Protein AF-0000000079782073 (afdb_homodimer)

Organism: Hymenolepis diminuta (NCBI:txid6216)

Solvent-accessible surface area (backbone atoms only — not comparable to full-atom values): 16493 Å² total; per-residue (Å²): 117,76,39,73,70,85,75,87,76,77,75,80,71,81,88,37,48,48,82,37,90,31,67,44,25,38,27,40,42,9,29,36,97,38,58,69,45,10,52,28,24,38,47,43,44,57,51,42,49,36,23,76,42,59,83,56,50,51,78,61,28,26,39,69,52,72,27,64,28,91,43,71,68,47,22,51,50,35,45,45,48,48,53,52,45,46,32,74,38,96,63,27,45,37,58,60,42,52,45,72,79,40,78,40,79,89,70,24,35,38,33,33,41,27,33,7,36,60,70,38,75,93,66,34,48,74,44,54,59,71,76,44,79,43,74,64,81,51,43,78,44,78,53,94,92,38,15,34,35,34,38,29,31,36,78,116,78,38,74,70,83,75,87,78,79,75,83,71,81,86,36,50,48,83,38,89,32,66,43,25,38,26,39,42,11,29,38,98,37,58,67,46,10,52,29,24,40,47,44,43,57,50,42,49,36,24,75,42,58,82,56,50,52,78,62,29,28,38,71,52,73,30,64,28,90,43,71,68,47,23,51,50,35,45,46,46,49,53,53,46,47,30,74,38,97,62,27,44,36,57,62,40,53,46,70,79,40,77,41,79,88,69,23,34,39,34,31,41,28,32,7,36,58,69,39,75,93,66,35,48,74,44,53,58,71,76,42,79,45,73,64,80,52,42,77,43,80,54,95,92,38,14,33,36,34,38,30,33,37,78

Structure (mmCIF, N/CA/C/O backbone):
data_AF-0000000079782073-model_v1
#
loop_
_entity.id
_entity.type
_entity.pdbx_description
1 polymer 'Archease domain-containing protein'
#
loop_
_atom_site.group_PDB
_atom_site.id
_atom_site.type_symbol
_atom_site.label_atom_id
_atom_site.label_alt_id
_atom_site.label_comp_id
_atom_site.label_asym_id
_atom_site.label_entity_id
_atom_site.label_seq_id
_atom_site.pdbx_PDB_ins_code
_atom_site.Cartn_x
_atom_site.Cartn_y
_atom_site.Cartn_z
_atom_site.occupancy
_atom_site.B_iso_or_equiv
_atom_site.auth_seq_id
_atom_site.auth_comp_id
_atom_site.auth_asym_id
_atom_site.auth_atom_id
_atom_site.pdbx_PDB_model_num
ATOM 1 N N . MET A 1 1 ? -5.832 -14.125 -24.297 1 70.12 1 MET A N 1
ATOM 2 C CA . MET A 1 1 ? -7.051 -14.844 -24.641 1 70.12 1 MET A CA 1
ATOM 3 C C . MET A 1 1 ? -7 -16.281 -24.109 1 70.12 1 MET A C 1
ATOM 5 O O . MET A 1 1 ? -5.941 -16.906 -24.125 1 70.12 1 MET A O 1
ATOM 9 N N . THR A 1 2 ? -8.102 -16.641 -23.516 1 79.69 2 THR A N 1
ATOM 10 C CA . THR A 1 2 ? -8.172 -17.984 -22.938 1 79.69 2 THR A CA 1
ATOM 11 C C . THR A 1 2 ? -8.32 -19.031 -24.031 1 79.69 2 THR A C 1
ATOM 13 O O . THR A 1 2 ? -8.844 -18.75 -25.109 1 79.69 2 THR A O 1
ATOM 16 N N . THR A 1 3 ? -7.68 -20.172 -23.891 1 80.81 3 THR A N 1
ATOM 17 C CA . THR A 1 3 ? -7.77 -21.281 -24.828 1 80.81 3 THR A CA 1
ATOM 18 C C . THR A 1 3 ? -8.211 -22.562 -24.109 1 80.81 3 THR A C 1
ATOM 20 O O . THR A 1 3 ? -7.895 -22.75 -22.922 1 80.81 3 THR A O 1
ATOM 23 N N . ASP A 1 4 ? -9.062 -23.375 -24.812 1 82 4 ASP A N 1
ATOM 24 C CA . ASP A 1 4 ? -9.445 -24.672 -24.266 1 82 4 ASP A CA 1
ATOM 25 C C . ASP A 1 4 ? -8.227 -25.562 -24.031 1 82 4 ASP A C 1
ATOM 27 O O . ASP A 1 4 ? -7.246 -25.469 -24.781 1 82 4 ASP A O 1
ATOM 31 N N . ILE A 1 5 ? -8.289 -26.312 -23 1 81.31 5 ILE A N 1
ATOM 32 C CA . ILE A 1 5 ? -7.148 -27.156 -22.656 1 81.31 5 ILE A CA 1
ATOM 33 C C . ILE A 1 5 ? -7.004 -28.281 -23.688 1 81.31 5 ILE A C 1
ATOM 35 O O . ILE A 1 5 ? -7.953 -29.031 -23.938 1 81.31 5 ILE A O 1
ATOM 39 N N . GLU A 1 6 ? -5.887 -28.125 -24.453 1 72.12 6 GLU A N 1
ATOM 40 C CA . GLU A 1 6 ? -5.527 -29.219 -25.359 1 72.12 6 GLU A CA 1
ATOM 41 C C . GLU A 1 6 ? -4.359 -30.031 -24.797 1 72.12 6 GLU A C 1
ATOM 43 O O . GLU A 1 6 ? -3.262 -29.5 -24.609 1 72.12 6 GLU A O 1
ATOM 48 N N . GLY A 1 7 ? -4.684 -31.25 -24.078 1 75 7 GLY A N 1
ATOM 49 C CA . GLY A 1 7 ? -3.6 -32.094 -23.609 1 75 7 GLY A CA 1
ATOM 50 C C . GLY A 1 7 ? -3.688 -32.438 -22.141 1 75 7 GLY A C 1
ATOM 51 O O . GLY A 1 7 ? -4.758 -32.312 -21.531 1 75 7 GLY A O 1
ATOM 52 N N . ASP A 1 8 ? -2.494 -32.812 -21.609 1 84 8 ASP A N 1
ATOM 53 C CA . ASP A 1 8 ? -2.471 -33.281 -20.234 1 84 8 ASP A CA 1
ATOM 54 C C . ASP A 1 8 ? -2.51 -32.094 -19.25 1 84 8 ASP A C 1
ATOM 56 O O . ASP A 1 8 ? -1.853 -31.078 -19.469 1 84 8 ASP A O 1
ATOM 60 N N . ILE A 1 9 ? -3.443 -32.188 -18.312 1 85 9 ILE A N 1
ATOM 61 C CA . ILE A 1 9 ? -3.529 -31.20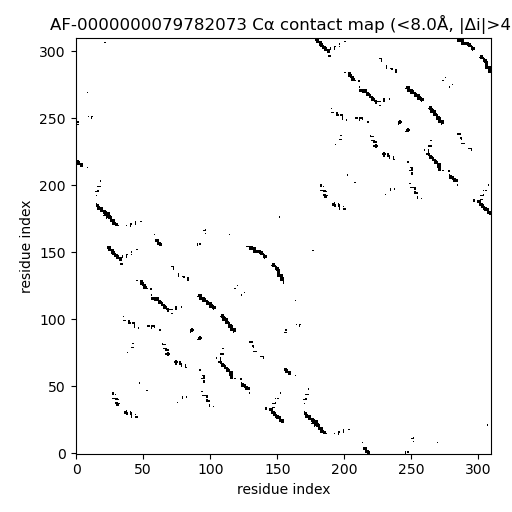3 -17.219 1 85 9 ILE A CA 1
ATOM 62 C C . ILE A 1 9 ? -2.439 -31.484 -16.188 1 85 9 ILE A C 1
ATOM 64 O O . ILE A 1 9 ? -2.32 -32.594 -15.695 1 85 9 ILE A O 1
ATOM 68 N N . PRO A 1 10 ? -1.592 -30.422 -16 1 89.94 10 PRO A N 1
ATOM 69 C CA . PRO A 1 10 ? -0.576 -30.672 -14.969 1 89.94 10 PRO A CA 1
ATOM 70 C C . PRO A 1 10 ? -1.182 -30.922 -13.594 1 89.94 10 PRO A C 1
ATOM 72 O O . PRO A 1 10 ? -2.314 -30.516 -13.328 1 89.94 10 PRO A O 1
ATOM 75 N N . GLN A 1 11 ? -0.423 -31.672 -12.852 1 91.19 11 GLN A N 1
ATOM 76 C CA . GLN A 1 11 ? -0.838 -31.891 -11.469 1 91.19 11 GLN A CA 1
ATOM 77 C C . GLN A 1 11 ? -0.712 -30.594 -10.656 1 91.19 11 GLN A C 1
ATOM 79 O O . GLN A 1 11 ? 0.21 -29.812 -10.875 1 91.19 11 GLN A O 1
ATOM 84 N N . ILE A 1 12 ? -1.689 -30.422 -9.727 1 93.12 12 ILE A N 1
ATOM 85 C CA . ILE A 1 12 ? -1.578 -29.297 -8.805 1 93.12 12 ILE A CA 1
ATOM 86 C C . ILE A 1 12 ? -0.315 -29.453 -7.961 1 93.12 12 ILE A C 1
ATOM 88 O O . ILE A 1 12 ? -0.148 -30.453 -7.254 1 93.12 12 ILE A O 1
ATOM 92 N N . PRO A 1 13 ? 0.568 -28.484 -8.141 1 93.94 13 PRO A N 1
ATOM 93 C CA . PRO A 1 13 ? 1.813 -28.625 -7.383 1 93.94 13 PRO A CA 1
ATOM 94 C C . PRO A 1 13 ? 1.609 -28.469 -5.879 1 93.94 13 PRO A C 1
ATOM 96 O O . PRO A 1 13 ? 0.616 -27.875 -5.445 1 93.94 13 PRO A O 1
ATOM 99 N N . GLU A 1 14 ? 2.592 -29.047 -5.148 1 94.69 14 GLU A N 1
ATOM 100 C CA . GLU A 1 14 ? 2.619 -28.781 -3.713 1 94.69 14 GLU A CA 1
ATOM 101 C C . GLU A 1 14 ? 2.816 -27.297 -3.43 1 94.69 14 GLU A C 1
ATOM 103 O O . GLU A 1 14 ? 3.557 -26.609 -4.145 1 94.69 14 GLU A O 1
ATOM 108 N N . GLN A 1 15 ? 2.105 -26.828 -2.385 1 95.38 15 GLN A N 1
ATOM 109 C CA . GLN A 1 15 ? 2.191 -25.422 -2.033 1 95.38 15 GLN A CA 1
ATOM 110 C C . GLN A 1 15 ? 3.551 -25.094 -1.421 1 95.38 15 GLN A C 1
ATOM 112 O O . GLN A 1 15 ? 3.904 -25.609 -0.362 1 95.38 15 GLN A O 1
ATOM 117 N N . HIS A 1 16 ? 4.309 -24.266 -2.154 1 96.94 16 HIS A N 1
ATOM 118 C CA . HIS A 1 16 ? 5.605 -23.797 -1.679 1 96.94 16 HIS A CA 1
ATOM 119 C C . HIS A 1 16 ? 5.637 -22.266 -1.605 1 96.94 16 HIS A C 1
ATOM 121 O O . HIS A 1 16 ? 6.57 -21.641 -2.104 1 96.94 16 HIS A O 1
ATOM 127 N N . TYR A 1 17 ? 4.609 -21.672 -1.006 1 97.75 17 TYR A N 1
ATOM 128 C CA . TYR A 1 17 ? 4.531 -20.234 -0.727 1 97.75 17 TYR A CA 1
ATOM 129 C C . TYR A 1 17 ? 3.793 -19.984 0.58 1 97.75 17 TYR A C 1
ATOM 131 O O . TYR A 1 17 ? 3.072 -20.844 1.077 1 97.75 17 TYR A O 1
ATOM 139 N N . GLU A 1 18 ? 4.02 -18.875 1.219 1 95.88 18 GLU A N 1
ATOM 140 C CA . GLU A 1 18 ? 3.289 -18.406 2.391 1 95.88 18 GLU A CA 1
ATOM 141 C C . GLU A 1 18 ? 3.072 -16.891 2.334 1 95.88 18 GLU A C 1
ATOM 143 O O . GLU A 1 18 ? 3.766 -16.188 1.598 1 95.88 18 GLU A O 1
ATOM 148 N N . HIS A 1 19 ? 2.008 -16.516 2.996 1 93.38 19 HIS A N 1
ATOM 149 C CA . HIS A 1 19 ? 1.688 -15.102 3.119 1 93.38 19 HIS A CA 1
ATOM 150 C C . HIS A 1 19 ? 2.154 -14.547 4.461 1 93.38 19 HIS A C 1
ATOM 152 O O . HIS A 1 19 ? 1.848 -15.109 5.512 1 93.38 19 HIS A O 1
ATOM 158 N N . LEU A 1 20 ? 2.967 -13.453 4.379 1 87.31 20 LEU A N 1
ATOM 159 C CA . LEU A 1 20 ? 3.459 -12.797 5.586 1 87.31 20 LEU A CA 1
ATOM 160 C C . LEU A 1 20 ? 2.916 -11.375 5.695 1 87.31 20 LEU A C 1
ATOM 162 O O . LEU A 1 20 ? 2.787 -10.68 4.688 1 87.31 20 LEU A O 1
ATOM 166 N N . ASP A 1 21 ? 2.486 -10.961 6.895 1 74.88 21 ASP A N 1
ATOM 167 C CA . ASP A 1 21 ? 2.049 -9.586 7.113 1 74.88 21 ASP A CA 1
ATOM 168 C C . ASP A 1 21 ? 3.191 -8.602 6.871 1 74.88 21 ASP A C 1
ATOM 170 O O . ASP A 1 21 ? 4.332 -8.859 7.266 1 74.88 21 ASP A O 1
ATOM 174 N N . HIS A 1 22 ? 3.07 -7.777 5.902 1 66.88 22 HIS A N 1
ATOM 175 C CA . HIS A 1 22 ? 4.047 -6.715 5.691 1 66.88 22 HIS A CA 1
ATOM 176 C C . HIS A 1 22 ? 3.396 -5.34 5.801 1 66.88 22 HIS A C 1
ATOM 178 O O . HIS A 1 22 ? 2.404 -5.062 5.121 1 66.88 22 HIS A O 1
ATOM 184 N N . THR A 1 23 ? 3.432 -4.801 6.902 1 61.75 23 THR A N 1
ATOM 185 C CA . THR A 1 23 ? 2.791 -3.521 7.18 1 61.75 23 THR A CA 1
ATOM 186 C C . THR A 1 23 ? 3.34 -2.432 6.262 1 61.75 23 THR A C 1
ATOM 188 O O . THR A 1 23 ? 4.555 -2.242 6.176 1 61.75 23 THR A O 1
ATOM 191 N N . ALA A 1 24 ? 2.736 -2.066 4.988 1 69.5 24 ALA A N 1
ATOM 192 C CA . ALA A 1 24 ? 3.326 -0.939 4.273 1 69.5 24 ALA A CA 1
ATOM 193 C C . ALA A 1 24 ? 2.43 0.293 4.355 1 69.5 24 ALA A C 1
ATOM 195 O O . ALA A 1 24 ? 2.883 1.415 4.113 1 69.5 24 ALA A O 1
ATOM 196 N N . ASP A 1 25 ? 1.365 0.141 5.141 1 79.56 25 ASP A N 1
ATOM 197 C CA . ASP A 1 25 ? 0.488 1.302 5.262 1 79.56 25 ASP A CA 1
ATOM 198 C C . ASP A 1 25 ? 0.463 1.819 6.699 1 79.56 25 ASP A C 1
ATOM 200 O O . ASP A 1 25 ? 0.798 1.089 7.633 1 79.56 25 ASP A O 1
ATOM 204 N N . VAL A 1 26 ? 0.308 3.078 6.77 1 86.56 26 VAL A N 1
ATOM 205 C CA . VAL A 1 26 ? 0.156 3.701 8.078 1 86.56 26 VAL A CA 1
ATOM 206 C C . VAL A 1 26 ? -1.181 4.434 8.148 1 86.56 26 VAL A C 1
ATOM 208 O O . VAL A 1 26 ? -1.583 5.102 7.195 1 86.56 26 VAL A O 1
ATOM 211 N N . GLN A 1 27 ? -1.909 4.176 9.172 1 91.19 27 GLN A N 1
ATOM 212 C CA . GLN A 1 27 ? -3.125 4.945 9.414 1 91.19 27 GLN A CA 1
ATOM 213 C C . GLN A 1 27 ? -2.832 6.188 10.258 1 91.19 27 GLN A C 1
ATOM 215 O O . GLN A 1 27 ? -2.143 6.105 11.273 1 91.19 27 GLN A O 1
ATOM 220 N N . ILE A 1 28 ? -3.277 7.316 9.836 1 96.25 28 ILE A N 1
ATOM 221 C CA . ILE A 1 28 ? -3.225 8.555 10.602 1 96.25 28 ILE A CA 1
ATOM 222 C C . ILE A 1 28 ? -4.562 8.781 11.305 1 96.25 28 ILE A C 1
ATOM 224 O O . ILE A 1 28 ? -5.609 8.852 10.656 1 96.25 28 ILE A O 1
ATOM 228 N N . HIS A 1 29 ? -4.516 8.766 12.547 1 97.5 29 HIS A N 1
ATOM 229 C CA . HIS A 1 29 ? -5.641 9.211 13.359 1 97.5 29 HIS A CA 1
ATOM 230 C C . HIS A 1 29 ? -5.426 10.633 13.859 1 97.5 29 HIS A C 1
ATOM 232 O O . HIS A 1 29 ? -4.477 10.906 14.594 1 97.5 29 HIS A O 1
ATOM 238 N N . ALA A 1 30 ? -6.234 11.586 13.414 1 98.44 30 ALA A N 1
ATOM 239 C CA . ALA A 1 30 ? -6.125 12.992 13.789 1 98.44 30 ALA A CA 1
ATOM 240 C C . ALA A 1 30 ? -7.434 13.508 14.383 1 98.44 30 ALA A C 1
ATOM 242 O O . ALA A 1 30 ? -8.516 13.047 14.016 1 98.44 30 ALA A O 1
ATOM 243 N N . TRP A 1 31 ? -7.297 14.422 15.297 1 98.06 31 TRP A N 1
ATOM 244 C CA . TRP A 1 31 ? -8.477 14.984 15.938 1 98.06 31 TRP A CA 1
ATOM 245 C C . TRP A 1 31 ? -8.266 16.453 16.297 1 98.06 31 TRP A C 1
ATOM 247 O O . TRP A 1 31 ? -7.16 16.984 16.125 1 98.06 31 TRP A O 1
ATOM 257 N N . GLY A 1 32 ? -9.375 17.172 16.625 1 97.62 32 GLY A N 1
ATOM 2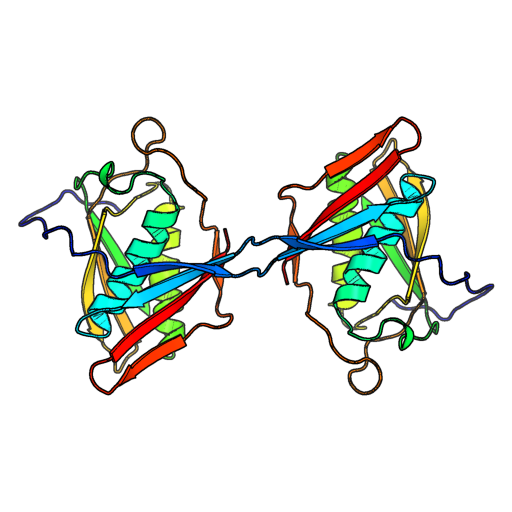58 C CA . GLY A 1 32 ? -9.312 18.578 16.984 1 97.62 32 GLY A CA 1
ATOM 259 C C . GLY A 1 32 ? -10.586 19.078 17.641 1 97.62 32 GLY A C 1
ATOM 260 O O . GLY A 1 32 ? -11.492 18.297 17.938 1 97.62 32 GLY A O 1
ATOM 261 N N . LYS A 1 33 ? -10.531 20.375 18.047 1 96.62 33 LYS A N 1
ATOM 262 C CA . LYS A 1 33 ? -11.703 21.016 18.641 1 96.62 33 LYS A CA 1
ATOM 263 C C . LYS A 1 33 ? -12.852 21.109 17.641 1 96.62 33 LYS A C 1
ATOM 265 O O . LYS A 1 33 ? -14.016 21.203 18.047 1 96.62 33 LYS A O 1
ATOM 270 N N . ASP A 1 34 ? -12.57 21.156 16.391 1 96.75 34 ASP A N 1
ATOM 271 C CA . ASP A 1 34 ? -13.516 21.078 15.289 1 96.75 34 ASP A CA 1
ATOM 272 C C . ASP A 1 34 ? -12.93 20.297 14.109 1 96.75 34 ASP A C 1
ATOM 274 O O . ASP A 1 34 ? -11.773 19.875 14.156 1 96.75 34 ASP A O 1
ATOM 278 N N . ILE A 1 35 ? -13.719 20.094 13.07 1 97.5 35 ILE A N 1
ATOM 279 C CA . ILE A 1 35 ? -13.297 19.281 11.938 1 97.5 35 ILE A CA 1
ATOM 280 C C . ILE A 1 35 ? -12.164 20 11.188 1 97.5 35 ILE A C 1
ATOM 282 O O . ILE A 1 35 ? -11.289 19.344 10.617 1 97.5 35 ILE A O 1
ATOM 286 N N . ARG A 1 36 ? -12.164 21.328 11.242 1 97.81 36 ARG A N 1
ATOM 287 C CA . ARG A 1 36 ? -11.094 22.109 10.641 1 97.81 36 ARG A CA 1
ATOM 288 C C . ARG A 1 36 ? -9.742 21.734 11.242 1 97.81 36 ARG A C 1
ATOM 290 O O . ARG A 1 36 ? -8.805 21.406 10.516 1 97.81 36 ARG A O 1
ATOM 297 N N . GLU A 1 37 ? -9.703 21.75 12.523 1 97.94 37 GLU A N 1
ATOM 298 C CA . GLU A 1 37 ? -8.469 21.406 13.227 1 97.94 37 GLU A CA 1
ATOM 299 C C . GLU A 1 37 ? -8.094 19.938 12.984 1 97.94 37 GLU A C 1
ATOM 301 O O . GLU A 1 37 ? -6.914 19.609 12.883 1 97.94 37 GLU A O 1
ATOM 306 N N . ALA A 1 38 ? -9.062 19.094 12.891 1 98.44 38 ALA A N 1
ATOM 307 C CA . ALA A 1 38 ? -8.781 17.688 12.617 1 98.44 38 ALA A CA 1
ATOM 308 C C . ALA A 1 38 ? -8.102 17.516 11.266 1 98.44 38 ALA A C 1
ATOM 310 O O . ALA A 1 38 ? -7.168 16.719 11.133 1 98.44 38 ALA A O 1
ATOM 311 N N . PHE A 1 39 ? -8.523 18.234 10.273 1 98.81 39 PHE A N 1
ATOM 312 C CA . PHE A 1 39 ? -7.93 18.188 8.945 1 98.81 39 PHE A CA 1
ATOM 313 C C . PHE A 1 39 ? -6.492 18.688 8.969 1 98.81 39 PHE A C 1
ATOM 315 O O . PHE A 1 39 ? -5.605 18.094 8.367 1 98.81 39 PHE A O 1
ATOM 322 N N . GLU A 1 40 ? -6.324 19.781 9.68 1 98.75 40 GLU A N 1
ATOM 323 C CA . GLU A 1 40 ? -4.98 20.344 9.812 1 98.75 40 GLU A CA 1
ATOM 324 C C . GLU A 1 40 ? -4.027 19.328 10.43 1 98.75 40 GLU A C 1
ATOM 326 O O . GLU A 1 40 ? -2.92 19.109 9.93 1 98.75 40 GLU A O 1
ATOM 331 N N . GLN A 1 41 ? -4.504 18.703 11.453 1 98.62 41 GLN A N 1
ATOM 332 C CA . GLN A 1 41 ? -3.709 17.719 12.172 1 98.62 41 GLN A CA 1
ATOM 333 C C . GLN A 1 41 ? -3.426 16.5 11.305 1 98.62 41 GLN A C 1
ATOM 335 O O . GLN A 1 41 ? -2.342 15.914 11.375 1 98.62 41 GLN A O 1
ATOM 340 N N . ALA A 1 42 ? -4.383 16.109 10.508 1 98.56 42 ALA A N 1
ATOM 341 C CA . ALA A 1 42 ? -4.168 14.992 9.602 1 98.56 42 ALA A CA 1
ATOM 342 C C . ALA A 1 42 ? -3.041 15.289 8.617 1 98.56 42 ALA A C 1
ATOM 344 O O . ALA A 1 42 ? -2.172 14.445 8.383 1 98.56 42 ALA A O 1
ATOM 345 N N . ALA A 1 43 ? -3.07 16.453 8.047 1 98.5 43 ALA A N 1
ATOM 346 C CA . ALA A 1 43 ? -2.018 16.844 7.117 1 98.5 43 ALA A CA 1
ATOM 347 C C . ALA A 1 43 ? -0.66 16.891 7.809 1 98.5 43 ALA A C 1
ATOM 349 O O . ALA A 1 43 ? 0.333 16.391 7.277 1 98.5 43 ALA A O 1
ATOM 350 N N . MET A 1 44 ? -0.671 17.484 8.984 1 98.44 44 MET A N 1
ATOM 351 C CA . MET A 1 44 ? 0.583 17.562 9.727 1 98.44 44 MET A CA 1
ATOM 352 C C . MET A 1 44 ? 1.059 16.172 10.133 1 98.44 44 MET A C 1
ATOM 354 O O . MET A 1 44 ? 2.262 15.906 10.164 1 98.44 44 MET A O 1
ATOM 358 N N . GLY A 1 45 ? 0.117 15.297 10.477 1 98.06 45 GLY A N 1
ATOM 359 C CA . GLY A 1 45 ? 0.452 13.906 10.742 1 98.06 45 GLY A CA 1
ATOM 360 C C . GLY A 1 45 ? 1.102 13.219 9.562 1 98.06 45 GLY A C 1
ATOM 361 O O . GLY A 1 45 ? 2.031 12.422 9.727 1 98.06 45 GLY A O 1
ATOM 362 N N . MET A 1 46 ? 0.6 13.492 8.398 1 97.44 46 MET A N 1
ATOM 363 C CA . MET A 1 46 ? 1.174 12.93 7.184 1 97.44 46 MET A CA 1
ATOM 364 C C . MET A 1 46 ? 2.627 13.359 7.016 1 97.44 46 MET A C 1
ATOM 366 O O . MET A 1 46 ? 3.502 12.531 6.766 1 97.44 46 MET A O 1
ATOM 370 N N . PHE A 1 47 ? 2.93 14.633 7.211 1 97.5 47 PHE A N 1
ATOM 371 C CA . PHE A 1 47 ? 4.281 15.148 7.031 1 97.5 47 PHE A CA 1
ATOM 372 C C . PHE A 1 47 ? 5.191 14.68 8.164 1 97.5 47 PHE A C 1
ATOM 374 O O . PHE A 1 47 ? 6.363 14.375 7.934 1 97.5 47 PHE A O 1
ATOM 381 N N . SER A 1 48 ? 4.602 14.609 9.375 1 97 48 SER A N 1
ATOM 382 C CA . SER A 1 48 ? 5.418 14.195 10.508 1 97 48 SER A CA 1
ATOM 383 C C . SER A 1 48 ? 5.918 12.766 10.352 1 97 48 SER A C 1
ATOM 385 O O . SER A 1 48 ? 6.961 12.406 10.891 1 97 48 SER A O 1
ATOM 387 N N . TYR A 1 49 ? 5.168 12.023 9.586 1 95.19 49 TYR A N 1
ATOM 388 C CA . TYR A 1 49 ? 5.586 10.648 9.352 1 95.19 49 TYR A CA 1
ATOM 389 C C . TYR A 1 49 ? 6.836 10.602 8.484 1 95.19 49 TYR A C 1
ATOM 391 O O . TYR A 1 49 ? 7.613 9.648 8.555 1 95.19 49 TYR A O 1
ATOM 399 N N . MET A 1 50 ? 7.125 11.609 7.68 1 94.25 50 MET A N 1
ATOM 400 C CA . MET A 1 50 ? 8.141 11.57 6.637 1 94.25 50 MET A CA 1
ATOM 401 C C . MET A 1 50 ? 9.484 12.07 7.164 1 94.25 50 MET A C 1
ATOM 403 O O . MET A 1 50 ? 10.461 12.141 6.418 1 94.25 50 MET A O 1
ATOM 407 N N . THR A 1 51 ? 9.547 12.43 8.383 1 95.62 51 THR A N 1
ATOM 408 C CA . THR A 1 51 ? 10.789 12.766 9.07 1 95.62 51 THR A CA 1
ATOM 409 C C . THR A 1 51 ? 10.812 12.164 10.469 1 95.62 51 THR A C 1
ATOM 411 O O . THR A 1 51 ? 9.766 12.039 11.117 1 95.62 51 THR A O 1
ATOM 414 N N . THR A 1 52 ? 11.945 11.867 10.977 1 94.88 52 THR A N 1
ATOM 415 C CA . THR A 1 52 ? 12.062 11.305 12.312 1 94.88 52 THR A CA 1
ATOM 416 C C . THR A 1 52 ? 12.188 12.414 13.359 1 94.88 52 THR A C 1
ATOM 418 O O . THR A 1 52 ? 12.125 12.148 14.562 1 94.88 52 THR A O 1
ATOM 421 N N . ASP A 1 53 ? 12.344 13.641 12.875 1 96.19 53 ASP A N 1
ATOM 422 C CA . ASP A 1 53 ? 12.383 14.805 13.758 1 96.19 53 ASP A CA 1
ATOM 423 C C . ASP A 1 53 ? 11.625 15.984 13.148 1 96.19 53 ASP A C 1
ATOM 425 O O . ASP A 1 53 ? 12.234 16.875 12.555 1 96.19 53 ASP A O 1
ATOM 429 N N . TYR A 1 54 ? 10.336 16.016 13.422 1 95.81 54 TYR A N 1
ATOM 430 C CA . TYR A 1 54 ? 9.477 17.062 12.867 1 95.81 54 TYR A CA 1
ATOM 431 C C . TYR A 1 54 ? 9.875 18.422 13.391 1 95.81 54 TYR A C 1
ATOM 433 O O . TYR A 1 54 ? 9.648 19.438 12.734 1 95.81 54 TYR A O 1
ATOM 441 N N . ASN A 1 55 ? 10.57 18.516 14.469 1 95.31 55 ASN A N 1
ATOM 442 C CA . ASN A 1 55 ? 10.984 19.781 15.094 1 95.31 55 ASN A CA 1
ATOM 443 C C . ASN A 1 55 ? 12.156 20.406 14.336 1 95.31 55 ASN A C 1
ATOM 445 O O . ASN A 1 55 ? 12.477 21.578 14.562 1 95.31 55 ASN A O 1
ATOM 449 N N . SER A 1 56 ? 12.727 19.672 13.477 1 96.56 56 SER A N 1
ATOM 450 C CA . SER A 1 56 ? 13.859 20.188 12.719 1 96.56 56 SER A CA 1
ATOM 451 C C . SER A 1 56 ? 13.406 21.125 11.602 1 96.56 56 SER A C 1
ATOM 453 O O . SER A 1 56 ? 14.227 21.812 10.992 1 96.56 56 SER A O 1
ATOM 455 N N . VAL A 1 57 ? 12.141 21.125 11.32 1 96.56 57 VAL A N 1
ATOM 456 C CA . VAL A 1 57 ? 11.609 21.938 10.242 1 96.56 57 VAL A CA 1
ATOM 457 C C . VAL A 1 57 ? 11.391 23.375 10.734 1 96.56 57 VAL A C 1
ATOM 459 O O . VAL A 1 57 ? 10.555 23.609 11.602 1 96.56 57 VAL A O 1
ATOM 462 N N . ASP A 1 58 ? 12.047 24.359 10.102 1 95.44 58 ASP A N 1
ATOM 463 C CA . ASP A 1 58 ? 11.891 25.766 10.461 1 95.44 58 ASP A CA 1
ATOM 464 C C . ASP A 1 58 ? 10.766 26.422 9.656 1 95.44 58 ASP A C 1
ATOM 466 O O . ASP A 1 58 ? 10.391 25.922 8.594 1 95.44 58 ASP A O 1
ATOM 470 N N . ILE A 1 59 ? 10.227 27.406 10.242 1 95.19 59 ILE A N 1
ATOM 471 C CA . ILE A 1 59 ? 9.188 28.188 9.594 1 95.19 59 ILE A CA 1
ATOM 472 C C . ILE A 1 59 ? 9.82 29.375 8.844 1 95.19 59 ILE A C 1
ATOM 474 O O . ILE A 1 59 ? 10.094 30.406 9.438 1 95.19 59 ILE A O 1
ATOM 478 N N . LYS A 1 60 ? 10.016 29.188 7.559 1 93.06 60 LYS A N 1
ATOM 479 C CA . LYS A 1 60 ? 10.75 30.188 6.797 1 93.06 60 LYS A CA 1
ATOM 480 C C . LYS A 1 60 ? 9.914 30.734 5.648 1 93.06 60 LYS A C 1
ATOM 482 O O . LYS A 1 60 ? 10.086 31.875 5.234 1 93.06 60 LYS A O 1
ATOM 487 N N . GLN A 1 61 ? 9.125 29.859 5.102 1 94.38 61 GLN A N 1
ATOM 488 C CA . GLN A 1 61 ? 8.32 30.219 3.939 1 94.38 61 GLN A CA 1
ATOM 489 C C . GLN A 1 61 ? 6.91 29.641 4.051 1 94.38 61 GLN A C 1
ATOM 491 O O . GLN A 1 61 ? 6.633 28.844 4.941 1 94.38 61 GLN A O 1
ATOM 496 N N . THR A 1 62 ? 6.062 30.172 3.17 1 95.56 62 THR A N 1
ATOM 497 C CA . THR A 1 62 ? 4.691 29.672 3.129 1 95.56 62 THR A CA 1
ATOM 498 C C . THR A 1 62 ? 4.367 29.078 1.758 1 95.56 62 THR A C 1
ATOM 500 O O . THR A 1 62 ? 5.031 29.406 0.769 1 95.56 62 THR A O 1
ATOM 503 N N . TYR A 1 63 ? 3.523 28.188 1.74 1 95.06 63 TYR A N 1
ATOM 504 C CA . TYR A 1 63 ? 2.932 27.594 0.551 1 95.06 63 TYR A CA 1
ATOM 505 C C . TYR A 1 63 ? 1.422 27.453 0.701 1 95.06 63 TYR A C 1
ATOM 507 O O . TYR A 1 63 ? 0.927 27.078 1.766 1 95.06 63 TYR A O 1
ATOM 515 N N . GLU A 1 64 ? 0.708 27.844 -0.37 1 95.56 64 GLU A N 1
ATOM 516 C CA . GLU A 1 64 ? -0.75 27.812 -0.309 1 95.56 64 GLU A CA 1
ATOM 517 C C . GLU A 1 64 ? -1.319 26.781 -1.274 1 95.56 64 GLU A C 1
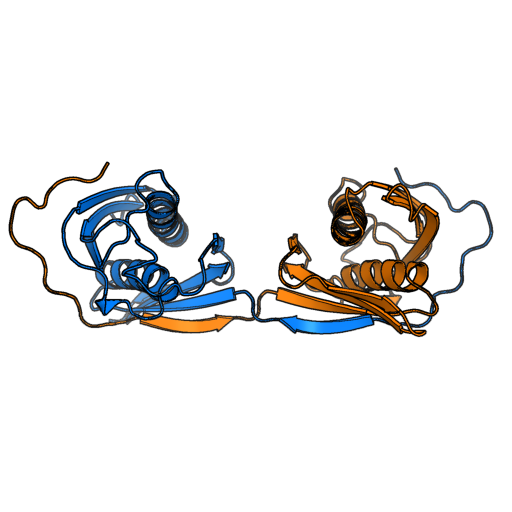ATOM 519 O O . GLU A 1 64 ? -0.824 26.625 -2.393 1 95.56 64 GLU A O 1
ATOM 524 N N . ILE A 1 65 ? -2.383 26.062 -0.754 1 96.12 65 ILE A N 1
ATOM 525 C CA . ILE A 1 65 ? -3.068 25.141 -1.645 1 96.12 65 ILE A CA 1
ATOM 526 C C . ILE A 1 65 ? -4.578 25.312 -1.505 1 96.12 65 ILE A C 1
ATOM 528 O O . ILE A 1 65 ? -5.059 25.859 -0.512 1 96.12 65 ILE A O 1
ATOM 532 N N . GLU A 1 66 ? -5.215 24.906 -2.578 1 97.81 66 GLU A N 1
ATOM 533 C CA . GLU A 1 66 ? -6.672 24.797 -2.58 1 97.81 66 GLU A CA 1
ATOM 534 C C . GLU A 1 66 ? -7.117 23.391 -2.988 1 97.81 66 GLU A C 1
ATOM 536 O O . GLU A 1 66 ? -6.449 22.734 -3.783 1 97.81 66 GLU A O 1
ATOM 541 N N . ALA A 1 67 ? -8.242 22.969 -2.33 1 97.88 67 ALA A N 1
ATOM 542 C CA . ALA A 1 67 ? -8.789 21.641 -2.637 1 97.88 67 ALA A CA 1
ATOM 543 C C . ALA A 1 67 ? -10.312 21.688 -2.68 1 97.88 67 ALA A C 1
ATOM 545 O O . ALA A 1 67 ? -10.938 22.438 -1.93 1 97.88 67 ALA A O 1
ATOM 546 N N . GLU A 1 68 ? -10.805 20.938 -3.568 1 98.19 68 GLU A N 1
ATOM 547 C CA . GLU A 1 68 ? -12.25 20.781 -3.689 1 98.19 68 GLU A CA 1
ATOM 548 C C . GLU A 1 68 ? -12.641 19.312 -3.795 1 98.19 68 GLU A C 1
ATOM 550 O O . GLU A 1 68 ? -11.945 18.516 -4.43 1 98.19 68 GLU A O 1
ATOM 555 N N . GLY A 1 69 ? -13.805 18.953 -3.131 1 97.25 69 GLY A N 1
ATOM 556 C CA . GLY A 1 69 ? -14.289 17.578 -3.16 1 97.25 69 GLY A CA 1
ATOM 557 C C . GLY A 1 69 ? -15.773 17.484 -3.451 1 97.25 69 GLY A C 1
ATOM 558 O O . GLY A 1 69 ? -16.469 18.5 -3.549 1 97.25 69 GLY A O 1
ATOM 559 N N . SER A 1 70 ? -16.234 16.266 -3.641 1 97.31 70 SER A N 1
ATOM 560 C CA . SER A 1 70 ? -17.656 16.016 -3.877 1 97.31 70 SER A CA 1
ATOM 561 C C . SER A 1 70 ? -18.391 15.719 -2.572 1 97.31 70 SER A C 1
ATOM 563 O O . SER A 1 70 ? -19.609 15.859 -2.496 1 97.31 70 SER A O 1
ATOM 565 N N . ASP A 1 71 ? -17.781 15.273 -1.605 1 96.75 71 ASP A N 1
ATOM 566 C CA . ASP A 1 71 ? -18.219 15.047 -0.235 1 96.75 71 ASP A CA 1
ATOM 567 C C . ASP A 1 71 ? -17.078 15.211 0.754 1 96.75 71 ASP A C 1
ATOM 569 O O . ASP A 1 71 ? -15.945 15.516 0.36 1 96.75 71 ASP A O 1
ATOM 573 N N . MET A 1 72 ? -17.297 15.031 2.008 1 96.5 72 MET A N 1
ATOM 574 C CA . MET A 1 72 ? -16.312 15.352 3.033 1 96.5 72 MET A CA 1
ATOM 575 C C . MET A 1 72 ? -15.109 14.406 2.943 1 96.5 72 MET A C 1
ATOM 577 O O . MET A 1 72 ? -13.969 14.828 3.115 1 96.5 72 MET A O 1
ATOM 581 N N . GLU A 1 73 ? -15.359 13.117 2.695 1 96.75 73 GLU A N 1
ATOM 582 C CA . GLU A 1 73 ? -14.258 12.164 2.551 1 96.75 73 GLU A CA 1
ATOM 583 C C . GLU A 1 73 ? -13.398 12.5 1.337 1 96.75 73 GLU A C 1
ATOM 585 O O . GLU A 1 73 ? -12.172 12.477 1.416 1 96.75 73 GLU A O 1
ATOM 590 N N . ASN A 1 74 ? -14.07 12.781 0.281 1 97.44 74 ASN A N 1
ATOM 591 C CA . ASN A 1 74 ? -13.336 13.188 -0.918 1 97.44 74 ASN A CA 1
ATOM 592 C C . ASN A 1 74 ? -12.562 14.484 -0.696 1 97.44 74 ASN A C 1
ATOM 594 O O . ASN A 1 74 ? -11.461 14.648 -1.221 1 97.44 74 ASN A O 1
ATOM 598 N N . LEU A 1 75 ? -13.172 15.406 0.031 1 98.38 75 LEU A N 1
ATOM 599 C CA . LEU A 1 75 ? -12.5 16.656 0.343 1 98.38 75 LEU A CA 1
ATOM 600 C C . LEU A 1 75 ? -11.227 16.406 1.142 1 98.38 75 LEU A C 1
ATOM 602 O O . LEU A 1 75 ? -10.172 16.984 0.84 1 98.38 75 LEU A O 1
ATOM 606 N N . LEU A 1 76 ? -11.344 15.523 2.174 1 98.5 76 LEU A N 1
ATOM 607 C CA . LEU A 1 76 ? -10.156 15.172 2.953 1 98.5 76 LEU A CA 1
ATOM 608 C C . LEU A 1 76 ? -9.086 14.547 2.064 1 98.5 76 LEU A C 1
ATOM 610 O O . LEU A 1 76 ? -7.91 14.898 2.166 1 98.5 76 LEU A O 1
ATOM 614 N N . PHE A 1 77 ? -9.469 13.703 1.191 1 97.81 77 PHE A N 1
ATOM 615 C CA . PHE A 1 77 ? -8.555 13.055 0.253 1 97.81 77 PHE A CA 1
ATOM 616 C C . PHE A 1 77 ? -7.824 14.094 -0.59 1 97.81 77 PHE A C 1
ATOM 618 O O . PHE A 1 77 ? -6.594 14.094 -0.663 1 97.81 77 PHE A O 1
ATOM 625 N N . ARG A 1 78 ? -8.578 15.008 -1.215 1 97.75 78 ARG A N 1
ATOM 626 C CA . ARG A 1 78 ? -8.023 16.031 -2.09 1 97.75 78 ARG A CA 1
ATOM 627 C C . ARG A 1 78 ? -7.109 16.969 -1.314 1 97.75 78 ARG A C 1
ATOM 629 O O . ARG A 1 78 ? -6.062 17.391 -1.818 1 97.75 78 ARG A O 1
ATOM 636 N N . PHE A 1 79 ? -7.539 17.344 -0.117 1 98.5 79 PHE A N 1
ATOM 637 C CA . PHE A 1 79 ? -6.777 18.219 0.762 1 98.5 79 PHE A CA 1
ATOM 638 C C . PHE A 1 79 ? -5.398 17.641 1.046 1 98.5 79 PHE A C 1
ATOM 640 O O . PHE A 1 79 ? -4.383 18.297 0.837 1 98.5 79 PHE A O 1
ATOM 647 N N . LEU A 1 80 ? -5.379 16.359 1.478 1 98.38 80 LEU A N 1
ATOM 648 C CA . LEU A 1 80 ? -4.113 15.688 1.78 1 98.38 80 LEU A CA 1
ATOM 649 C C . LEU A 1 80 ? -3.301 15.461 0.51 1 98.38 80 LEU A C 1
ATOM 651 O O . LEU A 1 80 ? -2.078 15.617 0.516 1 98.38 80 LEU A O 1
ATOM 655 N N . ASP A 1 81 ? -3.953 15.141 -0.573 1 96.81 81 ASP A N 1
ATOM 656 C CA . ASP A 1 81 ? -3.301 14.891 -1.854 1 96.81 81 ASP A CA 1
ATOM 657 C C . ASP A 1 81 ? -2.6 16.141 -2.365 1 96.81 81 ASP A C 1
ATOM 659 O O . ASP A 1 81 ? -1.479 16.078 -2.873 1 96.81 81 ASP A O 1
ATOM 663 N N . GLU A 1 82 ? -3.227 17.281 -2.246 1 96.44 82 GLU A N 1
ATOM 664 C CA . GLU A 1 82 ? -2.629 18.531 -2.666 1 96.44 82 GLU A CA 1
ATOM 665 C C . GLU A 1 82 ? -1.377 18.859 -1.853 1 96.44 82 GLU A C 1
ATOM 667 O O . GLU A 1 82 ? -0.381 19.328 -2.398 1 96.44 82 GLU A O 1
ATOM 672 N N . TRP A 1 83 ? -1.497 18.578 -0.595 1 97.12 83 TRP A N 1
ATOM 673 C CA . TRP A 1 83 ? -0.332 18.828 0.25 1 97.12 83 TRP A CA 1
ATOM 674 C C . TRP A 1 83 ? 0.794 17.859 -0.084 1 97.12 83 TRP A C 1
ATOM 676 O O . TRP A 1 83 ? 1.968 18.234 -0.089 1 97.12 83 TRP A O 1
ATOM 686 N N . LEU A 1 84 ? 0.457 16.562 -0.319 1 96.12 84 LEU A N 1
ATOM 687 C CA . LEU A 1 84 ? 1.471 15.609 -0.737 1 96.12 84 LEU A CA 1
ATOM 688 C C . LEU A 1 84 ? 2.115 16.031 -2.051 1 96.12 84 LEU A C 1
ATOM 690 O O . LEU A 1 84 ? 3.33 15.906 -2.221 1 96.12 84 LEU A O 1
ATOM 694 N N . PHE A 1 85 ? 1.291 16.609 -2.918 1 94.06 85 PHE A N 1
ATOM 695 C CA . PHE A 1 85 ? 1.777 17.078 -4.211 1 94.06 85 PHE A CA 1
ATOM 696 C C . PHE A 1 85 ? 2.74 18.234 -4.035 1 94.06 85 PHE A C 1
ATOM 698 O O . PHE A 1 85 ? 3.754 18.328 -4.734 1 94.06 85 PHE A O 1
ATOM 705 N N . ALA A 1 86 ? 2.408 19.094 -3.156 1 91 86 ALA A N 1
ATOM 706 C CA . ALA A 1 86 ? 3.27 20.25 -2.875 1 91 86 ALA A CA 1
ATOM 707 C C . ALA A 1 86 ? 4.66 19.781 -2.443 1 91 86 ALA A C 1
ATOM 709 O O . ALA A 1 86 ? 5.664 20.406 -2.801 1 91 86 ALA A O 1
ATOM 710 N N . PHE A 1 87 ? 4.758 18.734 -1.684 1 92.56 87 PHE A N 1
ATOM 711 C CA . PHE A 1 87 ? 6.023 18.156 -1.236 1 92.56 87 PHE A CA 1
ATOM 712 C C . PHE A 1 87 ? 6.773 17.531 -2.4 1 92.56 87 PHE A C 1
ATOM 714 O O . PHE A 1 87 ? 8 17.609 -2.477 1 92.56 87 PHE A O 1
ATOM 721 N N . SER A 1 88 ? 6.074 16.844 -3.242 1 85.06 88 SER A N 1
ATOM 722 C CA . SER A 1 88 ? 6.707 16.094 -4.32 1 85.06 88 SER A CA 1
ATOM 723 C C . SER A 1 88 ? 7.008 16.984 -5.52 1 85.06 88 SER A C 1
ATOM 725 O O . SER A 1 88 ? 7.609 16.531 -6.496 1 85.06 88 SER A O 1
ATOM 727 N N . ALA A 1 89 ? 6.547 18.234 -5.438 1 81.31 89 ALA A N 1
ATOM 728 C CA . ALA A 1 89 ? 6.785 19.188 -6.512 1 81.31 89 ALA A CA 1
ATOM 729 C C . ALA A 1 89 ? 8.203 19.75 -6.445 1 81.31 89 ALA A C 1
ATOM 731 O O . ALA A 1 89 ? 9.016 19.297 -5.637 1 81.31 89 ALA A O 1
ATOM 732 N N . ASP A 1 90 ? 8.602 20.625 -7.242 1 74.12 90 ASP A N 1
ATOM 733 C CA . ASP A 1 90 ? 9.961 21.125 -7.441 1 74.12 90 ASP A CA 1
ATOM 734 C C . ASP A 1 90 ? 10.516 21.734 -6.16 1 74.12 90 ASP A C 1
ATOM 736 O O . ASP A 1 90 ? 11.703 21.594 -5.859 1 74.12 90 ASP A O 1
ATOM 740 N N . ASP A 1 91 ? 9.711 22.219 -5.305 1 80.94 91 ASP A N 1
ATOM 741 C CA . ASP A 1 91 ? 10.188 22.969 -4.141 1 80.94 91 ASP A CA 1
ATOM 742 C C . ASP A 1 91 ? 10.375 22.031 -2.938 1 80.94 91 ASP A C 1
ATOM 744 O O . ASP A 1 91 ? 10.969 22.438 -1.932 1 80.94 91 ASP A O 1
ATOM 748 N N . PHE A 1 92 ? 9.977 20.828 -2.998 1 90.56 92 PHE A N 1
ATOM 749 C CA . PHE A 1 92 ? 10.016 19.906 -1.868 1 90.56 92 PHE A CA 1
ATOM 750 C C . PHE A 1 92 ? 9.594 20.594 -0.582 1 90.56 92 PHE A C 1
ATOM 752 O O . PHE A 1 92 ? 10.266 20.484 0.446 1 90.56 92 PHE A O 1
ATOM 759 N N . PHE A 1 93 ? 8.531 21.422 -0.718 1 94.94 93 PHE A N 1
ATOM 760 C CA . PHE A 1 93 ? 8.07 22.172 0.443 1 94.94 93 PHE A CA 1
ATOM 761 C C . PHE A 1 93 ? 7.621 21.234 1.557 1 94.94 93 PHE A C 1
ATOM 763 O O . PHE A 1 93 ? 6.863 20.297 1.312 1 94.94 93 PHE A O 1
ATOM 770 N N . PHE A 1 94 ? 8.109 21.5 2.74 1 96.69 94 PHE A N 1
ATOM 771 C CA . PHE A 1 94 ? 7.816 20.703 3.926 1 96.69 94 PHE A CA 1
ATOM 772 C C . PHE A 1 94 ? 7.258 21.578 5.043 1 96.69 94 PHE A C 1
ATOM 774 O O . PHE A 1 94 ? 8 22.328 5.672 1 96.69 94 PHE A O 1
ATOM 781 N N . PRO A 1 95 ? 5.945 21.438 5.277 1 97.31 95 PRO A N 1
ATOM 782 C CA . PRO A 1 95 ? 5.324 22.328 6.273 1 97.31 95 PRO A CA 1
ATOM 783 C C . PRO A 1 95 ? 5.492 21.812 7.699 1 97.31 95 PRO A C 1
ATOM 785 O O . PRO A 1 95 ? 5.367 20.609 7.945 1 97.31 95 PRO A O 1
ATOM 788 N N . ARG A 1 96 ? 5.824 22.75 8.602 1 97.44 96 ARG A N 1
ATOM 789 C CA . ARG A 1 96 ? 5.801 22.5 10.039 1 97.44 96 ARG A CA 1
ATOM 790 C C . ARG A 1 96 ? 4.41 22.75 10.617 1 97.44 96 ARG A C 1
ATOM 792 O O . ARG A 1 96 ? 4.004 22.078 11.57 1 97.44 96 ARG A O 1
ATOM 799 N N . ILE A 1 97 ? 3.721 23.734 10.047 1 97.94 97 ILE A N 1
ATOM 800 C CA . ILE A 1 97 ? 2.365 24.094 10.445 1 97.94 97 ILE A CA 1
ATOM 801 C C . ILE A 1 97 ? 1.473 24.188 9.203 1 97.94 97 ILE A C 1
ATOM 803 O O . ILE A 1 97 ? 1.883 24.719 8.172 1 97.94 97 ILE A O 1
ATOM 807 N N . ILE A 1 98 ? 0.333 23.641 9.312 1 97.94 98 ILE A N 1
A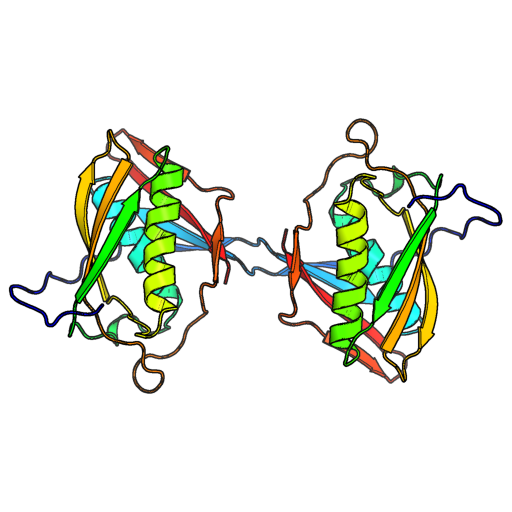TOM 808 C CA . ILE A 1 98 ? -0.674 23.781 8.273 1 97.94 98 ILE A CA 1
ATOM 809 C C . ILE A 1 98 ? -1.955 24.359 8.867 1 97.94 98 ILE A C 1
ATOM 811 O O . ILE A 1 98 ? -2.482 23.844 9.852 1 97.94 98 ILE A O 1
ATOM 815 N N . LYS A 1 99 ? -2.436 25.484 8.297 1 97.94 99 LYS A N 1
ATOM 816 C CA . LYS A 1 99 ? -3.646 26.156 8.766 1 97.94 99 LYS A CA 1
ATOM 817 C C . LYS A 1 99 ? -4.672 26.266 7.641 1 97.94 99 LYS A C 1
ATOM 819 O O . LYS A 1 99 ? -4.34 26.703 6.531 1 97.94 99 LYS A O 1
ATOM 824 N N . ILE A 1 100 ? -5.797 25.797 7.953 1 98.12 100 ILE A N 1
ATOM 825 C CA . ILE A 1 100 ? -6.898 26 7.023 1 98.12 100 ILE A CA 1
ATOM 826 C C . ILE A 1 100 ? -7.465 27.406 7.203 1 98.12 100 ILE A C 1
ATOM 828 O O . ILE A 1 100 ? -8 27.734 8.266 1 98.12 100 ILE A O 1
ATOM 832 N N . THR A 1 101 ? -7.348 28.219 6.129 1 97.5 101 THR A N 1
ATOM 833 C CA . THR A 1 101 ? -7.754 29.625 6.195 1 97.5 101 THR A CA 1
ATOM 834 C C . THR A 1 101 ? -9.211 29.781 5.77 1 97.5 101 THR A C 1
ATOM 836 O O . THR A 1 101 ? -9.867 30.766 6.137 1 97.5 101 THR A O 1
ATOM 839 N N . ASP A 1 102 ? -9.688 28.922 4.969 1 98.12 102 ASP A N 1
ATOM 840 C CA . ASP A 1 102 ? -11.078 28.891 4.535 1 98.12 102 ASP A CA 1
ATOM 841 C C . ASP A 1 102 ? -11.594 27.469 4.41 1 98.12 102 ASP A C 1
ATOM 843 O O . ASP A 1 102 ? -10.93 26.609 3.816 1 98.12 102 ASP A O 1
ATOM 847 N N . PHE A 1 103 ? -12.766 27.141 5.047 1 98.19 103 PHE A N 1
ATOM 848 C CA . PHE A 1 103 ? -13.398 25.828 5.016 1 98.19 103 PHE A CA 1
ATOM 849 C C . PHE A 1 103 ? -14.883 25.953 4.699 1 98.19 103 PHE A C 1
ATOM 851 O O . PHE A 1 103 ? -15.695 26.188 5.594 1 98.19 103 PHE A O 1
ATOM 858 N N . ASP A 1 104 ? -15.203 25.812 3.414 1 97.62 104 ASP A N 1
ATOM 859 C CA . ASP A 1 104 ? -16.594 25.812 2.994 1 97.62 104 ASP A CA 1
ATOM 860 C C . ASP A 1 104 ? -17.203 24.422 3.039 1 97.62 104 ASP A C 1
ATOM 862 O O . ASP A 1 104 ? -17.141 23.672 2.051 1 97.62 104 ASP A O 1
ATOM 866 N N . LYS A 1 105 ? -17.828 24 4.059 1 94.31 105 LYS A N 1
ATOM 867 C CA . LYS A 1 105 ? -18.359 22.656 4.289 1 94.31 105 LYS A CA 1
ATOM 868 C C . LYS A 1 105 ? -19.531 22.359 3.359 1 94.31 105 LYS A C 1
ATOM 870 O O . LYS A 1 105 ? -19.812 21.203 3.076 1 94.31 105 LYS A O 1
ATOM 875 N N . ASN A 1 106 ? -20.156 23.422 2.912 1 95.19 106 ASN A N 1
ATOM 876 C CA . ASN A 1 106 ? -21.328 23.234 2.053 1 95.19 106 ASN A CA 1
ATOM 877 C C . ASN A 1 106 ? -20.922 22.922 0.615 1 95.19 106 ASN A C 1
ATOM 879 O O . ASN A 1 106 ? -21.578 22.125 -0.06 1 95.19 106 ASN A O 1
ATOM 883 N N . ASN A 1 107 ? -19.859 23.578 0.22 1 96.81 107 ASN A N 1
ATOM 884 C CA . ASN A 1 107 ? -19.406 23.375 -1.156 1 96.81 107 ASN A CA 1
ATOM 885 C C . ASN A 1 107 ? -18.172 22.5 -1.224 1 96.81 107 ASN A C 1
ATOM 887 O O . ASN A 1 107 ? -17.609 22.281 -2.301 1 96.81 107 ASN A O 1
ATOM 891 N N . PHE A 1 108 ? -17.703 22.078 -0.131 1 97.88 108 PHE A N 1
ATOM 892 C CA . PHE A 1 108 ? -16.562 21.172 -0.006 1 97.88 108 PHE A CA 1
ATOM 893 C C . PHE A 1 108 ? -15.32 21.766 -0.66 1 97.88 108 PHE A C 1
ATOM 895 O O . PHE A 1 108 ? -14.734 21.156 -1.558 1 97.88 108 PHE A O 1
ATOM 902 N N . ARG A 1 109 ? -15.023 22.875 -0.074 1 98.31 109 ARG A N 1
ATOM 903 C CA . ARG A 1 109 ? -13.836 23.594 -0.528 1 98.31 109 ARG A CA 1
ATOM 904 C C . ARG A 1 109 ? -12.961 24 0.652 1 98.31 109 ARG A C 1
ATOM 906 O O . ARG A 1 109 ? -13.469 24.422 1.689 1 98.31 109 ARG A O 1
ATOM 913 N N . ILE A 1 110 ? -11.625 23.859 0.436 1 98.56 110 ILE A N 1
ATOM 914 C CA . ILE A 1 110 ? -10.688 24.25 1.481 1 98.56 110 ILE A CA 1
ATOM 915 C C . ILE A 1 110 ? -9.562 25.094 0.877 1 98.56 110 ILE A C 1
ATOM 917 O O . ILE A 1 110 ? -9.062 24.797 -0.207 1 98.56 110 ILE A O 1
ATOM 921 N N . LYS A 1 111 ? -9.258 26.172 1.525 1 98.44 111 LYS A N 1
ATOM 922 C CA . LYS A 1 111 ? -7.996 26.875 1.346 1 98.44 111 LYS A CA 1
ATOM 923 C C . LYS A 1 111 ? -7.105 26.734 2.574 1 98.44 111 LYS A C 1
ATOM 925 O O . LYS A 1 111 ? -7.586 26.781 3.707 1 98.44 111 LYS A O 1
ATOM 930 N N . SER A 1 112 ? -5.859 26.516 2.316 1 97.94 112 SER A N 1
ATOM 931 C CA . SER A 1 112 ? -4.953 26.344 3.447 1 97.94 112 SER A CA 1
ATOM 932 C C . SER A 1 112 ? -3.564 26.891 3.135 1 97.94 112 SER A C 1
ATOM 934 O O . SER A 1 112 ? -3.209 27.062 1.968 1 97.94 112 SER A O 1
ATOM 936 N N . VAL A 1 113 ? -2.877 27.25 4.188 1 97.06 113 VAL A N 1
ATOM 937 C CA . VAL A 1 113 ? -1.507 27.75 4.109 1 97.06 113 VAL A CA 1
ATOM 938 C C . VAL A 1 113 ? -0.591 26.875 4.961 1 97.06 113 VAL A C 1
ATOM 940 O O . VAL A 1 113 ? -0.941 26.5 6.086 1 97.06 113 VAL A O 1
ATOM 943 N N . GLY A 1 114 ? 0.469 26.438 4.402 1 97.06 114 GLY A N 1
ATOM 944 C CA . GLY A 1 114 ? 1.533 25.766 5.129 1 97.06 114 GLY A CA 1
ATOM 945 C C . GLY A 1 114 ? 2.715 26.656 5.43 1 97.06 114 GLY A C 1
ATOM 946 O O . GLY A 1 114 ? 3.098 27.484 4.602 1 97.06 114 GLY A O 1
ATOM 947 N N . TYR A 1 115 ? 3.232 26.578 6.59 1 96.75 115 TYR A N 1
ATOM 948 C CA . TYR A 1 115 ? 4.434 27.281 7.027 1 96.75 115 TYR A CA 1
ATOM 949 C C . TYR A 1 115 ? 5.59 26.312 7.238 1 96.75 115 TYR A C 1
ATOM 951 O O . TYR A 1 115 ? 5.48 25.375 8.023 1 96.75 115 TYR A O 1
ATOM 959 N N . GLY A 1 116 ? 6.645 26.484 6.527 1 96.25 116 GLY A N 1
ATOM 960 C CA . GLY A 1 116 ? 7.762 25.562 6.621 1 96.25 116 GLY A CA 1
ATOM 961 C C . GLY A 1 116 ? 8.945 25.953 5.766 1 96.25 116 GLY A C 1
ATOM 962 O O . GLY A 1 116 ? 9.281 27.141 5.68 1 96.25 116 GLY A O 1
ATOM 963 N N . GLU A 1 117 ? 9.609 24.984 5.25 1 95.81 117 GLU A N 1
ATOM 964 C CA . GLU A 1 117 ? 10.797 25.156 4.414 1 95.81 117 GLU A CA 1
ATOM 965 C C . GLU A 1 117 ? 11.008 23.922 3.523 1 95.81 117 GLU A C 1
ATOM 967 O O . GLU A 1 117 ? 10.375 22.891 3.725 1 95.81 117 GLU A O 1
ATOM 972 N N . PRO A 1 118 ? 11.836 24.172 2.479 1 94.31 118 PRO A N 1
ATOM 973 C CA . PRO A 1 118 ? 12.125 22.984 1.657 1 94.31 118 PRO A CA 1
ATOM 974 C C . PRO A 1 118 ? 12.812 21.875 2.443 1 94.31 118 PRO A C 1
ATOM 976 O O . PRO A 1 118 ? 13.664 22.156 3.299 1 94.31 118 PRO A O 1
ATOM 979 N N . PHE A 1 119 ? 12.453 20.625 2.146 1 93.62 119 PHE A N 1
ATOM 980 C CA . PHE A 1 119 ? 13.055 19.484 2.818 1 93.62 119 PHE A CA 1
ATOM 981 C C . PHE A 1 119 ? 14.523 19.344 2.438 1 93.62 119 PHE A C 1
ATOM 983 O O . PHE A 1 119 ? 14.875 19.438 1.261 1 93.62 119 PHE A O 1
ATOM 990 N N . ASN A 1 120 ? 15.297 19.219 3.383 1 91.69 120 ASN A N 1
ATOM 991 C CA . ASN A 1 120 ? 16.75 19.094 3.25 1 91.69 120 ASN A CA 1
ATOM 992 C C . ASN A 1 120 ? 17.281 17.906 4.043 1 91.69 120 ASN A C 1
ATOM 994 O O . ASN A 1 120 ? 17.172 17.875 5.27 1 91.69 120 ASN A O 1
ATOM 998 N N . LEU A 1 121 ? 17.891 17.031 3.35 1 88.44 121 LEU A N 1
ATOM 999 C CA . LEU A 1 121 ? 18.344 15.781 3.971 1 88.44 121 LEU A CA 1
ATOM 1000 C C . LEU A 1 121 ? 19.406 16.062 5.023 1 88.44 121 LEU A C 1
ATOM 1002 O O . LEU A 1 121 ? 19.547 15.297 5.977 1 88.44 121 LEU A O 1
ATOM 1006 N N . ASN A 1 122 ? 20.188 17.078 4.848 1 92.69 122 ASN A N 1
ATOM 1007 C CA . ASN A 1 122 ? 21.234 17.406 5.805 1 92.69 122 ASN A CA 1
ATOM 1008 C C . ASN A 1 122 ? 20.656 17.969 7.102 1 92.69 122 ASN A C 1
ATOM 1010 O O . ASN A 1 122 ? 21.297 17.906 8.148 1 92.69 122 ASN A O 1
ATOM 1014 N N . LYS A 1 123 ? 19.453 18.469 7.09 1 94.12 123 LYS A N 1
ATOM 1015 C CA . LYS A 1 123 ? 18.828 19.141 8.227 1 94.12 123 LYS A CA 1
ATOM 1016 C C . LYS A 1 123 ? 17.688 18.297 8.781 1 94.12 123 LYS A C 1
ATOM 1018 O O . LYS A 1 123 ? 17.422 18.328 9.992 1 94.12 123 LYS A O 1
ATOM 1023 N N . HIS A 1 124 ? 16.984 17.672 7.887 1 94.81 124 HIS A N 1
ATOM 1024 C CA . HIS A 1 124 ? 15.781 16.938 8.25 1 94.81 124 HIS A CA 1
ATOM 1025 C C . HIS A 1 124 ? 16.016 15.43 8.156 1 94.81 124 HIS A C 1
ATOM 1027 O O . HIS A 1 124 ? 16.016 14.867 7.059 1 94.81 124 HIS A O 1
ATOM 1033 N N . PRO A 1 125 ? 16.141 14.758 9.328 1 94.25 125 PRO A N 1
ATOM 1034 C CA . PRO A 1 125 ? 16.328 13.312 9.273 1 94.25 125 PRO A CA 1
ATOM 1035 C C . PRO A 1 125 ? 15.164 12.594 8.586 1 94.25 125 PRO A C 1
ATOM 1037 O O . PRO A 1 125 ? 14.008 12.789 8.961 1 94.25 125 PRO A O 1
ATOM 1040 N N . GLN A 1 126 ? 15.508 11.898 7.633 1 90.56 126 GLN A N 1
ATOM 1041 C CA . GLN A 1 126 ? 14.5 11.32 6.75 1 90.56 126 GLN A CA 1
ATOM 1042 C C . GLN A 1 126 ? 13.711 10.219 7.461 1 90.56 126 GLN A C 1
ATOM 1044 O O . GLN A 1 126 ? 14.289 9.398 8.172 1 90.56 126 GLN A O 1
ATOM 1049 N N . GLY A 1 127 ? 12.406 10.273 7.414 1 91 127 GLY A N 1
ATOM 1050 C CA . GLY A 1 127 ? 11.516 9.18 7.781 1 91 127 GLY A CA 1
ATOM 1051 C C . GLY A 1 127 ? 11.094 8.328 6.598 1 91 127 GLY A C 1
ATOM 1052 O O . GLY A 1 127 ? 11.914 8.016 5.73 1 91 127 GLY A O 1
ATOM 1053 N N . THR A 1 128 ? 9.891 7.828 6.645 1 87.5 128 THR A N 1
ATOM 1054 C CA . THR A 1 128 ? 9.344 7.047 5.543 1 87.5 128 THR A CA 1
ATOM 1055 C C . THR A 1 128 ? 8.477 7.918 4.637 1 87.5 128 THR A C 1
ATOM 1057 O O . THR A 1 128 ? 7.605 8.641 5.113 1 87.5 128 THR A O 1
ATOM 1060 N N . GLU A 1 129 ? 8.758 7.805 3.402 1 88 129 GLU A N 1
ATOM 1061 C CA . GLU A 1 129 ? 8.023 8.625 2.441 1 88 129 GLU A CA 1
ATOM 1062 C C . GLU A 1 129 ? 6.582 8.148 2.303 1 88 129 GLU A C 1
ATOM 1064 O O . GLU A 1 129 ? 6.32 6.945 2.223 1 88 129 GLU A O 1
ATOM 1069 N N . VAL A 1 130 ? 5.691 9.055 2.41 1 90.44 130 VAL A N 1
ATOM 1070 C CA . VAL A 1 130 ? 4.301 8.812 2.049 1 90.44 130 VAL A CA 1
ATOM 1071 C C . VAL A 1 130 ? 4.125 8.953 0.538 1 90.44 130 VAL A C 1
ATOM 1073 O O . VAL A 1 130 ? 4.484 9.984 -0.039 1 90.44 130 VAL A O 1
ATOM 1076 N N . LYS A 1 131 ? 3.572 7.965 -0.069 1 85.81 131 LYS A N 1
ATOM 1077 C CA . LYS A 1 131 ? 3.496 7.941 -1.526 1 85.81 131 LYS A CA 1
ATOM 1078 C C . LYS A 1 131 ? 2.111 8.359 -2.01 1 85.81 131 LYS A C 1
ATOM 1080 O O . LYS A 1 131 ? 1.984 9.062 -3.02 1 85.81 131 LYS A O 1
ATOM 1085 N N . ALA A 1 132 ? 1.144 7.91 -1.237 1 88.81 132 ALA A N 1
ATOM 1086 C CA . ALA A 1 132 ? -0.222 8.156 -1.695 1 88.81 132 ALA A CA 1
ATOM 1087 C C . ALA A 1 132 ? -1.202 8.141 -0.525 1 88.81 132 ALA A C 1
ATOM 1089 O O . ALA A 1 132 ? -0.893 7.617 0.547 1 88.81 132 ALA A O 1
ATOM 1090 N N . ILE A 1 133 ? -2.283 8.82 -0.719 1 92.62 133 ILE A N 1
ATOM 1091 C CA . ILE A 1 133 ? -3.428 8.742 0.184 1 92.62 133 ILE A CA 1
ATOM 1092 C C . ILE A 1 133 ? -4.406 7.684 -0.316 1 92.62 133 ILE A C 1
ATOM 1094 O O . ILE A 1 133 ? -4.672 7.59 -1.517 1 92.62 133 ILE A O 1
ATOM 1098 N N . THR A 1 134 ? -4.887 6.832 0.539 1 85.56 134 THR A N 1
ATOM 1099 C CA . THR A 1 134 ? -5.844 5.812 0.119 1 85.56 134 THR A CA 1
ATOM 1100 C C . THR A 1 134 ? -7.234 6.117 0.668 1 85.56 134 THR A C 1
ATOM 1102 O O . THR A 1 134 ? -7.371 6.648 1.772 1 85.56 134 THR A O 1
ATOM 1105 N N . TYR A 1 135 ? -8.18 5.766 -0.073 1 86.94 135 TYR A N 1
ATOM 1106 C CA . TYR A 1 135 ? -9.57 5.922 0.345 1 86.94 135 TYR A CA 1
ATOM 1107 C C . TYR A 1 135 ? -9.984 4.789 1.274 1 86.94 135 TYR A C 1
ATOM 1109 O O . TYR A 1 135 ? -10.977 4.906 1.999 1 86.94 135 TYR A O 1
ATOM 1117 N N . SER A 1 136 ? -9.18 3.836 1.203 1 79.19 136 SER A N 1
ATOM 1118 C CA . SER A 1 136 ? -9.539 2.639 1.957 1 79.19 136 SER A CA 1
ATOM 1119 C C . SER A 1 136 ? -9.648 2.938 3.449 1 79.19 136 SER A C 1
ATOM 1121 O O . SER A 1 136 ? -8.734 3.521 4.039 1 79.19 136 SER A O 1
ATOM 1123 N N . ASN A 1 137 ? -10.828 2.664 4.102 1 82.5 137 ASN A N 1
ATOM 1124 C CA . ASN A 1 137 ? -11.086 2.77 5.535 1 82.5 137 ASN A CA 1
ATOM 1125 C C . ASN A 1 137 ? -10.992 4.215 6.012 1 82.5 137 ASN A C 1
ATOM 1127 O O . ASN A 1 137 ? -10.695 4.469 7.18 1 82.5 137 ASN A O 1
ATOM 1131 N N . MET A 1 138 ? -11.117 5.172 5.09 1 93.56 138 MET A N 1
ATOM 1132 C CA . MET A 1 138 ? -11.188 6.562 5.52 1 93.56 138 MET A CA 1
ATOM 1133 C C . MET A 1 138 ? -12.469 6.836 6.293 1 93.56 138 MET A C 1
ATOM 1135 O O . MET A 1 138 ? -13.547 6.414 5.879 1 93.56 138 MET A O 1
ATOM 1139 N N . GLN A 1 139 ? -12.297 7.441 7.434 1 94.5 139 GLN A N 1
ATOM 1140 C CA . GLN A 1 139 ? -13.445 7.754 8.281 1 94.5 139 GLN A CA 1
ATOM 1141 C C . GLN A 1 139 ? -13.367 9.188 8.805 1 94.5 139 GLN A C 1
ATOM 1143 O O . GLN A 1 139 ? -12.289 9.664 9.164 1 94.5 139 GLN A O 1
ATOM 1148 N N . ILE A 1 140 ? -14.5 9.891 8.82 1 96.75 140 ILE A N 1
ATOM 1149 C CA . ILE A 1 140 ? -14.633 11.227 9.391 1 96.75 140 ILE A CA 1
ATOM 1150 C C . ILE A 1 140 ? -15.758 11.242 10.422 1 96.75 140 ILE A C 1
ATOM 1152 O O . ILE A 1 140 ? -16.906 10.906 10.109 1 96.75 140 ILE A O 1
ATOM 1156 N N . TYR A 1 141 ? -15.438 11.531 11.57 1 95.62 141 TYR A N 1
ATOM 1157 C CA . TYR A 1 141 ? -16.406 11.734 12.641 1 95.62 141 TYR A CA 1
ATOM 1158 C C . TYR A 1 141 ? -16.5 13.211 13.016 1 95.62 141 TYR A C 1
ATOM 1160 O O . TYR A 1 141 ? -15.5 13.82 13.406 1 95.62 141 TYR A O 1
ATOM 1168 N N . ASP A 1 142 ? -17.641 13.805 12.844 1 94.25 142 ASP A N 1
ATOM 1169 C CA . ASP A 1 142 ? -17.891 15.203 13.172 1 94.25 142 ASP A CA 1
ATOM 1170 C C . ASP A 1 142 ? -19.219 15.367 13.891 1 94.25 142 ASP A C 1
ATOM 1172 O O . ASP A 1 142 ? -20.141 16.016 13.375 1 94.25 142 ASP A O 1
ATOM 1176 N N . LYS A 1 143 ? -19.359 14.727 15.055 1 90.12 143 LYS A N 1
ATOM 1177 C CA . LYS A 1 143 ? -20.594 14.789 15.844 1 90.12 143 LYS A CA 1
ATOM 1178 C C . LYS A 1 143 ? -20.281 14.734 17.344 1 90.12 143 LYS A C 1
ATOM 1180 O O . LYS A 1 143 ? -19.25 14.188 17.75 1 90.12 143 LYS A O 1
ATOM 1185 N N . ASP A 1 144 ? -21.219 15.242 18.094 1 88 144 ASP A N 1
ATOM 1186 C CA . ASP A 1 144 ? -21.219 15.141 19.547 1 88 144 ASP A CA 1
ATOM 1187 C C . ASP A 1 144 ? -19.859 15.539 20.125 1 88 144 ASP A C 1
ATOM 1189 O O . ASP A 1 144 ? -19.281 14.812 20.938 1 88 144 ASP A O 1
ATOM 1193 N N . ASN A 1 145 ? -19.25 16.547 19.688 1 89.5 145 ASN A N 1
ATOM 1194 C CA . ASN A 1 145 ? -18.016 17.156 20.188 1 89.5 145 ASN A CA 1
ATOM 1195 C C . ASN A 1 145 ? -16.797 16.312 19.844 1 89.5 145 ASN A C 1
ATOM 1197 O O . ASN A 1 145 ? -15.758 16.422 20.5 1 89.5 145 ASN A O 1
ATOM 1201 N N . LYS A 1 146 ? -17.094 15.32 19.031 1 92.12 146 LYS A N 1
ATOM 1202 C CA . LYS A 1 146 ? -15.977 14.539 18.5 1 92.12 146 LYS A CA 1
ATOM 1203 C C . LYS A 1 146 ? -15.656 14.93 17.062 1 92.12 146 LYS A C 1
ATOM 1205 O O . LYS A 1 146 ? -16.531 14.891 16.203 1 92.12 146 LYS A O 1
ATOM 1210 N N . HIS A 1 147 ? -14.516 15.367 16.875 1 97.5 147 HIS A N 1
ATOM 1211 C CA . HIS A 1 147 ? -14.008 15.727 15.562 1 97.5 147 HIS A CA 1
ATOM 1212 C C . HIS A 1 147 ? -12.703 14.992 15.258 1 97.5 147 HIS A C 1
ATOM 1214 O O . HIS A 1 147 ? -11.633 15.414 15.703 1 97.5 147 HIS A O 1
ATOM 1220 N N . GLU A 1 148 ? -12.828 13.844 14.57 1 98 148 GLU A N 1
ATOM 1221 C CA . GLU A 1 148 ? -11.633 13.055 14.297 1 98 148 GLU A CA 1
ATOM 1222 C C . GLU A 1 148 ? -11.711 12.406 12.914 1 98 148 GLU A C 1
ATOM 1224 O O . GLU A 1 148 ? -12.797 12.211 12.375 1 98 148 GLU A O 1
ATOM 1229 N N . VAL A 1 149 ? -10.617 12.164 12.383 1 98.25 149 VAL A N 1
ATOM 1230 C CA . VAL A 1 149 ? -10.539 11.547 11.062 1 98.25 149 VAL A CA 1
ATOM 1231 C C . VAL A 1 149 ? -9.516 10.414 11.086 1 98.25 149 VAL A C 1
ATOM 1233 O O . VAL A 1 149 ? -8.555 10.445 11.852 1 98.25 149 VAL A O 1
ATOM 1236 N N . PHE A 1 150 ? -9.742 9.359 10.273 1 96.38 150 PHE A N 1
ATOM 1237 C CA . PHE A 1 150 ? -8.852 8.234 10.016 1 96.38 150 PHE A CA 1
ATOM 1238 C C . PHE A 1 150 ? -8.516 8.133 8.539 1 96.38 150 PHE A C 1
ATOM 1240 O O . PHE A 1 150 ? -9.414 8.109 7.691 1 96.38 150 PHE A O 1
ATOM 1247 N N . VAL A 1 151 ? -7.285 8.148 8.273 1 96.44 151 VAL A N 1
ATOM 1248 C CA . VAL A 1 151 ? -6.836 8.07 6.891 1 96.44 151 VAL A CA 1
ATOM 1249 C C . VAL A 1 151 ? -5.668 7.094 6.777 1 96.44 151 VAL A C 1
ATOM 1251 O O . VAL A 1 151 ? -4.762 7.102 7.617 1 96.44 151 VAL A O 1
ATOM 1254 N N . ILE A 1 152 ? -5.676 6.273 5.801 1 91.12 152 ILE A N 1
ATOM 1255 C CA . ILE A 1 152 ? -4.555 5.387 5.512 1 91.12 152 ILE A CA 1
ATOM 1256 C C . ILE A 1 152 ? -3.697 5.988 4.398 1 91.12 152 ILE A C 1
ATOM 1258 O O . ILE A 1 152 ? -4.223 6.473 3.395 1 91.12 152 ILE A O 1
ATOM 1262 N N . VAL A 1 153 ? -2.422 6.02 4.664 1 91.69 153 VAL A N 1
ATOM 1263 C CA . VAL A 1 153 ? -1.491 6.496 3.646 1 91.69 153 VAL A CA 1
ATOM 1264 C C . VAL A 1 153 ? -0.551 5.367 3.236 1 91.69 153 VAL A C 1
ATOM 1266 O O . VAL A 1 153 ? -0.188 4.523 4.059 1 91.69 153 VAL A O 1
ATOM 1269 N N . ASP A 1 154 ? -0.243 5.383 2.043 1 84.81 154 ASP A N 1
ATOM 1270 C CA . ASP A 1 154 ? 0.71 4.426 1.49 1 84.81 154 ASP A CA 1
ATOM 1271 C C . ASP A 1 154 ? 2.146 4.895 1.703 1 84.81 154 ASP A C 1
ATOM 1273 O O . ASP A 1 154 ? 2.473 6.055 1.439 1 84.81 154 ASP A O 1
ATOM 1277 N N . ILE A 1 155 ? 2.957 4.035 2.32 1 83.81 155 ILE A N 1
ATOM 1278 C CA . ILE A 1 155 ? 4.332 4.449 2.588 1 83.81 155 ILE A CA 1
ATOM 1279 C C . ILE A 1 155 ? 5.297 3.6 1.765 1 83.81 155 ILE A C 1
ATOM 1281 O O . ILE A 1 155 ? 4.98 2.463 1.406 1 83.81 155 ILE A O 1
ATOM 1285 N N . MET B 1 1 ? 3.773 27.719 -5.379 1 70.06 1 MET B N 1
ATOM 1286 C CA . MET B 1 1 ? 4.973 28.531 -5.238 1 70.06 1 MET B CA 1
ATOM 1287 C C . MET B 1 1 ? 5.121 29.031 -3.805 1 70.06 1 MET B C 1
ATOM 1289 O O . MET B 1 1 ? 4.129 29.359 -3.15 1 70.06 1 MET B O 1
ATOM 1293 N N . THR B 1 2 ? 6.324 28.891 -3.33 1 79.56 2 THR B N 1
ATOM 1294 C CA . THR B 1 2 ? 6.594 29.297 -1.956 1 79.56 2 THR B CA 1
ATOM 1295 C C . THR B 1 2 ? 6.68 30.812 -1.85 1 79.56 2 THR B C 1
ATOM 1297 O O . THR B 1 2 ? 7.027 31.5 -2.82 1 79.56 2 THR B O 1
ATOM 1300 N N . THR B 1 3 ? 6.148 31.391 -0.8 1 81 3 THR B N 1
ATOM 1301 C CA . THR B 1 3 ? 6.207 32.812 -0.543 1 81 3 THR B CA 1
ATOM 1302 C C . THR B 1 3 ? 6.84 33.094 0.815 1 81 3 THR B C 1
ATOM 1304 O O . THR B 1 3 ? 6.688 32.312 1.754 1 81 3 THR B O 1
ATOM 1307 N N . ASP B 1 4 ? 7.664 34.219 0.859 1 82 4 ASP B N 1
ATOM 1308 C CA . ASP B 1 4 ? 8.227 34.656 2.137 1 82 4 ASP B CA 1
ATOM 1309 C C . ASP B 1 4 ? 7.125 34.969 3.141 1 82 4 ASP B C 1
ATOM 1311 O O . ASP B 1 4 ? 6.055 35.438 2.758 1 82 4 ASP B O 1
ATOM 1315 N N . ILE B 1 5 ? 7.379 34.688 4.355 1 81.25 5 ILE B N 1
ATOM 1316 C CA . ILE B 1 5 ? 6.367 34.875 5.387 1 81.25 5 ILE B CA 1
ATOM 1317 C C . ILE B 1 5 ? 6.18 36.375 5.617 1 81.25 5 ILE B C 1
ATOM 1319 O O . ILE B 1 5 ? 7.145 37.094 5.883 1 81.25 5 ILE B O 1
ATOM 1323 N N . GLU B 1 6 ? 4.965 36.812 5.188 1 71.81 6 GLU B N 1
ATOM 1324 C CA . GLU B 1 6 ? 4.574 38.188 5.516 1 71.81 6 GLU B CA 1
ATOM 1325 C C . GLU B 1 6 ? 3.561 38.219 6.652 1 71.81 6 GLU B C 1
ATOM 1327 O O . GLU B 1 6 ? 2.469 37.656 6.531 1 71.81 6 GLU B O 1
ATOM 1332 N N . GLY B 1 7 ? 4.078 38.406 8 1 74.81 7 GLY B N 1
ATOM 1333 C CA . GLY B 1 7 ? 3.137 38.562 9.102 1 74.81 7 GLY B CA 1
ATOM 1334 C C . GLY B 1 7 ? 3.453 37.625 10.266 1 74.81 7 GLY B C 1
ATOM 1335 O O . GLY B 1 7 ? 4.574 37.125 10.383 1 74.81 7 GLY B O 1
ATOM 1336 N N . ASP B 1 8 ? 2.381 37.438 11.078 1 84.06 8 ASP B N 1
ATOM 1337 C CA . ASP B 1 8 ? 2.58 36.656 12.305 1 84.06 8 ASP B CA 1
ATOM 1338 C C . ASP B 1 8 ? 2.662 35.156 12.016 1 84.06 8 ASP B C 1
ATOM 1340 O O . ASP B 1 8 ? 1.899 34.656 11.203 1 84.06 8 ASP B O 1
ATOM 1344 N N . ILE B 1 9 ? 3.715 34.562 12.523 1 85.38 9 ILE B N 1
ATOM 1345 C CA . ILE B 1 9 ? 3.875 33.094 12.445 1 85.38 9 ILE B CA 1
ATOM 1346 C C . ILE B 1 9 ? 2.973 32.438 13.477 1 85.38 9 ILE B C 1
ATOM 1348 O O . ILE B 1 9 ? 3.02 32.75 14.664 1 85.38 9 ILE B O 1
ATOM 1352 N N . PRO B 1 10 ? 2.078 31.547 12.906 1 90.12 10 PRO B N 1
ATOM 1353 C CA . PRO B 1 10 ? 1.245 30.844 13.891 1 90.12 10 PRO B CA 1
ATOM 1354 C C . PRO B 1 10 ? 2.062 29.984 14.852 1 90.12 10 PRO B C 1
ATOM 1356 O O . PRO B 1 10 ? 3.182 29.578 14.523 1 90.12 10 PRO B O 1
ATOM 1359 N N . GLN B 1 11 ? 1.496 29.844 16.016 1 91.25 11 GLN B N 1
ATOM 1360 C CA . GLN B 1 11 ? 2.121 28.938 16.969 1 91.25 11 GLN B CA 1
ATOM 1361 C C . GLN B 1 11 ? 2.006 27.484 16.516 1 91.25 11 GLN B C 1
ATOM 1363 O O . GLN B 1 11 ? 0.998 27.109 15.914 1 91.25 11 GLN B O 1
ATOM 1368 N N . ILE B 1 12 ? 3.078 26.734 16.812 1 93.38 12 ILE B N 1
ATOM 1369 C CA . ILE B 1 12 ? 3.008 25.312 16.547 1 93.38 12 ILE B CA 1
ATOM 1370 C C . ILE B 1 12 ? 1.895 24.688 17.391 1 93.38 12 ILE B C 1
ATOM 1372 O O . ILE B 1 12 ? 1.913 24.766 18.609 1 93.38 12 ILE B O 1
ATOM 1376 N N . PRO B 1 13 ? 0.918 24.172 16.656 1 94.12 13 PRO B N 1
ATOM 1377 C CA . PRO B 1 13 ? -0.19 23.594 17.438 1 94.12 13 PRO B CA 1
ATOM 1378 C C . PRO B 1 13 ? 0.211 22.344 18.219 1 94.12 13 PRO B C 1
ATOM 1380 O O . PRO B 1 13 ? 1.203 21.703 17.875 1 94.12 13 PRO B O 1
ATOM 1383 N N . GLU B 1 14 ? -0.605 22.109 19.266 1 94.69 14 GLU B N 1
ATOM 1384 C CA . GLU B 1 14 ? -0.451 20.828 19.969 1 94.69 14 GLU B CA 1
ATOM 1385 C C . GLU B 1 14 ? -0.728 19.656 19.031 1 94.69 14 GLU B C 1
ATOM 1387 O O . GLU B 1 14 ? -1.616 19.734 18.188 1 94.69 14 GLU B O 1
ATOM 1392 N N . GLN B 1 15 ? 0.089 18.594 19.219 1 95.31 15 GLN B N 1
ATOM 1393 C CA . GLN B 1 15 ? -0.061 17.406 18.375 1 95.31 15 GLN B CA 1
ATOM 1394 C C . GLN B 1 15 ? -1.341 16.656 18.703 1 95.31 15 GLN B C 1
ATOM 1396 O O . GLN B 1 15 ? -1.494 16.141 19.828 1 95.31 15 GLN B O 1
ATOM 1401 N N . HIS B 1 16 ? -2.26 16.656 17.75 1 96.94 16 HIS B N 1
ATOM 1402 C CA . HIS B 1 16 ? -3.506 15.906 17.875 1 96.94 16 HIS B CA 1
ATOM 1403 C C . HIS B 1 16 ? -3.646 14.867 16.766 1 96.94 16 HIS B C 1
ATOM 1405 O O . HIS B 1 16 ? -4.691 14.789 16.109 1 96.94 16 HIS B O 1
ATOM 1411 N N . TYR B 1 17 ? -2.604 14.094 16.516 1 97.69 17 TYR B N 1
ATOM 1412 C CA . TYR B 1 17 ? -2.602 12.977 15.586 1 97.69 17 TYR B CA 1
ATOM 1413 C C . TYR B 1 17 ? -1.708 11.844 16.094 1 97.69 17 TYR B C 1
ATOM 1415 O O . TYR B 1 17 ? -0.857 12.062 16.953 1 97.69 17 TYR B O 1
ATOM 1423 N N . GLU B 1 18 ? -1.932 10.641 15.68 1 95.88 18 GLU B N 1
ATOM 1424 C CA . GLU B 1 18 ? -1.083 9.477 15.938 1 95.88 18 GLU B CA 1
ATOM 1425 C C . GLU B 1 18 ? -1.002 8.57 14.711 1 95.88 18 GLU B C 1
ATOM 1427 O O . GLU B 1 18 ? -1.848 8.648 13.82 1 95.88 18 GLU B O 1
ATOM 1432 N N . HIS B 1 19 ? 0.106 7.883 14.68 1 93.44 19 HIS B N 1
ATOM 1433 C CA . HIS B 1 19 ? 0.323 6.902 13.617 1 93.44 19 HIS B CA 1
ATOM 1434 C C . HIS B 1 19 ? 0.01 5.492 14.102 1 93.44 19 HIS B C 1
ATOM 1436 O O . HIS B 1 19 ? 0.505 5.066 15.148 1 93.44 19 HIS B O 1
ATOM 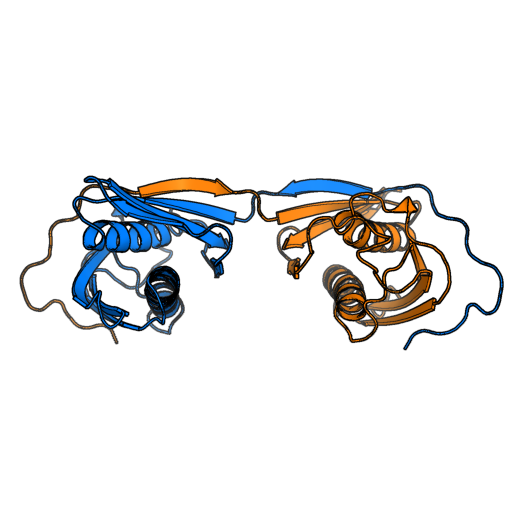1442 N N . LEU B 1 20 ? -0.891 4.809 13.328 1 87.56 20 LEU B N 1
ATOM 1443 C CA . LEU B 1 20 ? -1.258 3.436 13.656 1 87.56 20 LEU B CA 1
ATOM 1444 C C . LEU B 1 20 ? -0.822 2.477 12.555 1 87.56 20 LEU B C 1
ATOM 1446 O O . LEU B 1 20 ? -0.895 2.811 11.367 1 87.56 20 LEU B O 1
ATOM 1450 N N . ASP B 1 21 ? -0.264 1.314 12.93 1 75.19 21 ASP B N 1
ATOM 1451 C CA . ASP B 1 21 ? 0.089 0.294 11.945 1 75.19 21 ASP B CA 1
ATOM 1452 C C . ASP B 1 21 ? -1.15 -0.219 11.219 1 75.19 21 ASP B C 1
ATOM 1454 O O . ASP B 1 21 ? -2.197 -0.427 11.836 1 75.19 21 ASP B O 1
ATOM 1458 N N . HIS B 1 22 ? -1.23 0.006 9.953 1 66.62 22 HIS B N 1
ATOM 1459 C CA . HIS B 1 22 ? -2.305 -0.575 9.156 1 66.62 22 HIS B CA 1
ATOM 1460 C C . HIS B 1 22 ? -1.754 -1.493 8.07 1 66.62 22 HIS B C 1
ATOM 1462 O O . HIS B 1 22 ? -0.957 -1.062 7.234 1 66.62 22 HIS B O 1
ATOM 1468 N N . THR B 1 23 ? -1.653 -2.678 8.359 1 61.47 23 THR B N 1
ATOM 1469 C CA . THR B 1 23 ? -1.068 -3.672 7.469 1 61.47 23 THR B CA 1
ATOM 1470 C C . THR B 1 23 ? -1.826 -3.723 6.145 1 61.47 23 THR B C 1
ATOM 1472 O O . THR B 1 23 ? -3.047 -3.891 6.129 1 61.47 23 THR B O 1
ATOM 1475 N N . ALA B 1 24 ? -1.456 -2.943 4.977 1 69.56 24 ALA B N 1
ATOM 1476 C CA . ALA B 1 24 ? -2.232 -3.188 3.766 1 69.56 24 ALA B CA 1
ATOM 1477 C C . ALA B 1 24 ? -1.418 -3.979 2.744 1 69.56 24 ALA B C 1
ATOM 1479 O O . ALA B 1 24 ? -1.979 -4.566 1.815 1 69.56 24 ALA B O 1
ATOM 1480 N N . ASP B 1 25 ? -0.227 -4.383 3.168 1 79.81 25 ASP B N 1
ATOM 1481 C CA . ASP B 1 25 ? 0.576 -5.152 2.221 1 79.81 25 ASP B CA 1
ATOM 1482 C C . ASP B 1 25 ? 0.794 -6.578 2.715 1 79.81 25 ASP B C 1
ATOM 1484 O O . ASP B 1 25 ? 0.643 -6.859 3.904 1 79.81 25 ASP B O 1
ATOM 1488 N N . VAL B 1 26 ? 0.891 -7.418 1.769 1 86.5 26 VAL B N 1
ATOM 1489 C CA . VAL B 1 26 ? 1.2 -8.805 2.086 1 86.5 26 VAL B CA 1
ATOM 1490 C C . VAL B 1 26 ? 2.486 -9.227 1.377 1 86.5 26 VAL B C 1
ATOM 1492 O O . VAL B 1 26 ? 2.697 -8.891 0.21 1 86.5 26 VAL B O 1
ATOM 1495 N N . GLN B 1 27 ? 3.377 -9.789 2.111 1 91.12 27 GLN B N 1
ATOM 1496 C CA . GLN B 1 27 ? 4.566 -10.367 1.498 1 91.12 27 GLN B CA 1
ATOM 1497 C C . GLN B 1 27 ? 4.332 -11.82 1.109 1 91.12 27 GLN B C 1
ATOM 1499 O O . GLN B 1 27 ? 3.805 -12.609 1.905 1 91.12 27 GLN B O 1
ATOM 1504 N N . ILE B 1 28 ? 4.641 -12.188 -0.075 1 96.25 28 ILE B N 1
ATOM 1505 C CA . ILE B 1 28 ? 4.633 -13.57 -0.539 1 96.25 28 ILE B CA 1
ATOM 1506 C C . ILE B 1 28 ? 6.047 -14.141 -0.466 1 96.25 28 ILE B C 1
ATOM 1508 O O . ILE B 1 28 ? 6.977 -13.602 -1.07 1 96.25 28 ILE B O 1
ATOM 1512 N N . HIS B 1 29 ? 6.199 -15.078 0.337 1 97.5 29 HIS B N 1
ATOM 1513 C CA . HIS B 1 29 ? 7.406 -15.898 0.344 1 97.5 29 HIS B CA 1
ATOM 1514 C C . HIS B 1 29 ? 7.188 -17.203 -0.411 1 97.5 29 HIS B C 1
ATOM 1516 O O . HIS B 1 29 ? 6.344 -18.016 -0.024 1 97.5 29 HIS B O 1
ATOM 1522 N N . ALA B 1 30 ? 7.863 -17.406 -1.54 1 98.44 30 ALA B N 1
ATOM 1523 C CA . ALA B 1 30 ? 7.73 -18.594 -2.371 1 98.44 30 ALA B CA 1
ATOM 1524 C C . ALA B 1 30 ? 9.078 -19.281 -2.578 1 98.44 30 ALA B C 1
ATOM 1526 O O . ALA B 1 30 ? 10.117 -18.609 -2.605 1 98.44 30 ALA B O 1
ATOM 1527 N N . TRP B 1 31 ? 9.031 -20.578 -2.684 1 98.12 31 TRP B N 1
ATOM 1528 C CA . TRP B 1 31 ? 10.266 -21.328 -2.883 1 98.12 31 TRP B CA 1
ATOM 1529 C C . TRP B 1 31 ? 10.016 -22.547 -3.762 1 98.12 31 TRP B C 1
ATOM 1531 O O . TRP B 1 31 ? 8.875 -22.859 -4.113 1 98.12 31 TRP B O 1
ATOM 1541 N N . GLY B 1 32 ? 11.125 -23.188 -4.262 1 97.62 32 GLY B N 1
ATOM 1542 C CA . GLY B 1 32 ? 11.039 -24.359 -5.109 1 97.62 32 GLY B CA 1
ATOM 1543 C C . GLY B 1 32 ? 12.367 -25.078 -5.262 1 97.62 32 GLY B C 1
ATOM 1544 O O . GLY B 1 32 ? 13.352 -24.719 -4.621 1 97.62 32 GLY B O 1
ATOM 1545 N N . LYS B 1 33 ? 12.312 -26.219 -5.996 1 96.62 33 LYS B N 1
ATOM 1546 C CA . LYS B 1 33 ? 13.516 -26.984 -6.273 1 96.62 33 LYS B CA 1
ATOM 1547 C C . LYS B 1 33 ? 14.492 -26.188 -7.129 1 96.62 33 LYS B C 1
ATOM 1549 O O . LYS B 1 33 ? 15.695 -26.453 -7.129 1 96.62 33 LYS B O 1
ATOM 1554 N N . ASP B 1 34 ? 14.008 -25.266 -7.91 1 96.75 34 ASP B N 1
ATOM 1555 C CA . ASP B 1 34 ? 14.781 -24.297 -8.68 1 96.75 34 ASP B CA 1
ATOM 1556 C C . ASP B 1 34 ? 14.062 -22.953 -8.734 1 96.75 34 ASP B C 1
ATOM 1558 O O . ASP B 1 34 ? 12.953 -22.812 -8.219 1 96.75 34 ASP B O 1
ATOM 1562 N N . ILE B 1 35 ? 14.695 -21.953 -9.344 1 97.56 35 ILE B N 1
ATOM 1563 C CA . ILE B 1 35 ? 14.156 -20.609 -9.375 1 97.56 35 ILE B CA 1
ATOM 1564 C C . ILE B 1 35 ? 12.883 -20.578 -10.219 1 97.56 35 ILE B C 1
ATOM 1566 O O . ILE B 1 35 ? 11.969 -19.797 -9.953 1 97.56 35 ILE B O 1
ATOM 1570 N N . ARG B 1 36 ? 12.82 -21.469 -11.203 1 97.75 36 ARG B N 1
ATOM 1571 C CA . ARG B 1 36 ? 11.625 -21.594 -12.031 1 97.75 36 ARG B CA 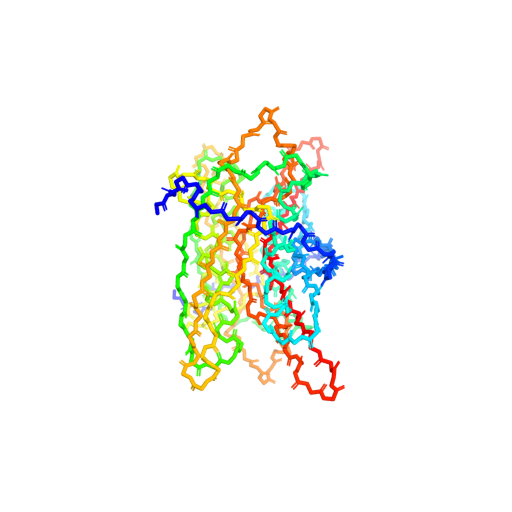1
ATOM 1572 C C . ARG B 1 36 ? 10.406 -21.938 -11.18 1 97.75 36 ARG B C 1
ATOM 1574 O O . ARG B 1 36 ? 9.383 -21.234 -11.25 1 97.75 36 ARG B O 1
ATOM 1581 N N . GLU B 1 37 ? 10.562 -22.922 -10.383 1 97.88 37 GLU B N 1
ATOM 1582 C CA . GLU B 1 37 ? 9.477 -23.344 -9.508 1 97.88 37 GLU B CA 1
ATOM 1583 C C . GLU B 1 37 ? 9.148 -22.25 -8.484 1 97.88 37 GLU B C 1
ATOM 1585 O O . GLU B 1 37 ? 7.984 -22.047 -8.133 1 97.88 37 GLU B O 1
ATOM 1590 N N . ALA B 1 38 ? 10.133 -21.562 -8.023 1 98.44 38 ALA B N 1
ATOM 1591 C CA . ALA B 1 38 ? 9.898 -20.469 -7.07 1 98.44 38 ALA B CA 1
ATOM 1592 C C . ALA B 1 38 ? 9.031 -19.375 -7.691 1 98.44 38 ALA B C 1
ATOM 1594 O O . ALA B 1 38 ? 8.125 -18.859 -7.039 1 98.44 38 ALA B O 1
ATOM 1595 N N . PHE B 1 39 ? 9.25 -19.047 -8.914 1 98.81 39 PHE B N 1
ATOM 1596 C CA . PHE B 1 39 ? 8.469 -18.047 -9.633 1 98.81 39 PHE B CA 1
ATOM 1597 C C . PHE B 1 39 ? 7.027 -18.516 -9.797 1 98.81 39 PHE B C 1
ATOM 1599 O O . PHE B 1 39 ? 6.094 -17.734 -9.594 1 98.81 39 PHE B O 1
ATOM 1606 N N . GLU B 1 40 ? 6.906 -19.75 -10.172 1 98.75 40 GLU B N 1
ATOM 1607 C CA . GLU B 1 40 ? 5.566 -20.312 -10.328 1 98.75 40 GLU B CA 1
ATOM 1608 C C . GLU B 1 40 ? 4.777 -20.219 -9.023 1 98.75 40 GLU B C 1
ATOM 1610 O O . GLU B 1 40 ? 3.619 -19.797 -9.023 1 98.75 40 GLU B O 1
ATOM 1615 N N . GLN B 1 41 ? 5.438 -20.578 -7.98 1 98.62 41 GLN B N 1
ATOM 1616 C CA . GLN B 1 41 ? 4.82 -20.562 -6.66 1 98.62 41 GLN B CA 1
ATOM 1617 C C . GLN B 1 41 ? 4.477 -19.141 -6.23 1 98.62 41 GLN B C 1
ATOM 1619 O O . GLN B 1 41 ? 3.451 -18.906 -5.586 1 98.62 41 GLN B O 1
ATOM 1624 N N . ALA B 1 42 ? 5.316 -18.203 -6.566 1 98.56 42 ALA B N 1
ATOM 1625 C CA . ALA B 1 42 ? 5.031 -16.812 -6.242 1 98.56 42 ALA B CA 1
ATOM 1626 C C . ALA B 1 42 ? 3.752 -16.344 -6.93 1 98.56 42 ALA B C 1
ATOM 1628 O O . ALA B 1 42 ? 2.906 -15.695 -6.301 1 98.56 42 ALA B O 1
ATOM 1629 N N . ALA B 1 43 ? 3.631 -16.641 -8.18 1 98.5 43 ALA B N 1
ATOM 1630 C CA . ALA B 1 43 ? 2.43 -16.266 -8.922 1 98.5 43 ALA B CA 1
ATOM 1631 C C . ALA B 1 43 ? 1.191 -16.938 -8.328 1 98.5 43 ALA B C 1
ATOM 1633 O O . ALA B 1 43 ? 0.161 -16.297 -8.133 1 98.5 43 ALA B O 1
ATOM 1634 N N . MET B 1 44 ? 1.341 -18.219 -8.047 1 98.44 44 MET B N 1
ATOM 1635 C CA . MET B 1 44 ? 0.211 -18.938 -7.465 1 98.44 44 MET B CA 1
ATOM 1636 C C . MET B 1 44 ? -0.118 -18.406 -6.074 1 98.44 44 MET B C 1
ATOM 1638 O O . MET B 1 44 ? -1.286 -18.344 -5.684 1 98.44 44 MET B O 1
ATOM 1642 N N . GLY B 1 45 ? 0.916 -18.031 -5.324 1 98.06 45 GLY B N 1
ATOM 1643 C CA . GLY B 1 45 ? 0.703 -17.375 -4.047 1 98.06 45 GLY B CA 1
ATOM 1644 C C . GLY B 1 45 ? -0.076 -16.078 -4.16 1 98.06 45 GLY B C 1
ATOM 1645 O O . GLY B 1 45 ? -0.925 -15.781 -3.318 1 98.06 45 GLY B O 1
ATOM 1646 N N . MET B 1 46 ? 0.238 -15.328 -5.172 1 97.5 46 MET B N 1
ATOM 1647 C CA . MET B 1 46 ? -0.48 -14.078 -5.418 1 97.5 46 MET B CA 1
ATOM 1648 C C . MET B 1 46 ? -1.964 -14.344 -5.652 1 97.5 46 MET B C 1
ATOM 1650 O O . MET B 1 46 ? -2.816 -13.688 -5.047 1 97.5 46 MET B O 1
ATOM 1654 N N . PHE B 1 47 ? -2.311 -15.32 -6.461 1 97.5 47 PHE B N 1
ATOM 1655 C CA . PHE B 1 47 ? -3.701 -15.625 -6.777 1 97.5 47 PHE B CA 1
ATOM 1656 C C . PHE B 1 47 ? -4.402 -16.266 -5.586 1 97.5 47 PHE B C 1
ATOM 1658 O O . PHE B 1 47 ? -5.574 -15.984 -5.324 1 97.5 47 PHE B O 1
ATOM 1665 N N . SER B 1 48 ? -3.635 -17.094 -4.859 1 97.06 48 SER B N 1
ATOM 1666 C CA . SER B 1 48 ? -4.246 -17.781 -3.723 1 97.06 48 SER B CA 1
ATOM 1667 C C . SER B 1 48 ? -4.68 -16.781 -2.652 1 97.06 48 SER B C 1
ATOM 1669 O O . SER B 1 48 ? -5.602 -17.047 -1.882 1 97.06 48 SER B O 1
ATOM 1671 N N . TYR B 1 49 ? -4.016 -15.664 -2.664 1 95.25 49 TYR B N 1
ATOM 1672 C CA . TYR B 1 49 ? -4.383 -14.641 -1.693 1 95.25 49 TYR B CA 1
ATOM 1673 C C . TYR B 1 49 ? -5.746 -14.039 -2.023 1 95.25 49 TYR B C 1
ATOM 1675 O O . T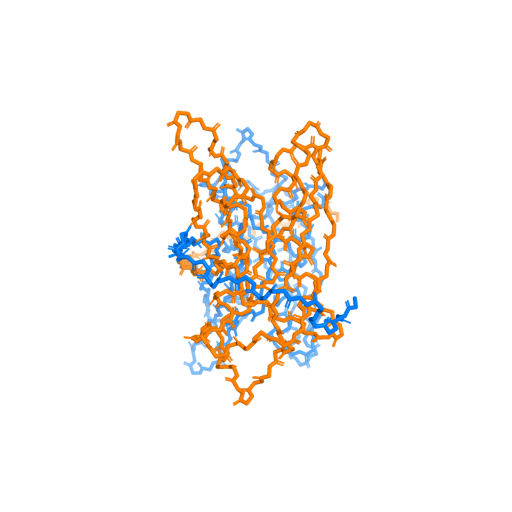YR B 1 49 ? -6.445 -13.555 -1.135 1 95.25 49 TYR B O 1
ATOM 1683 N N . MET B 1 50 ? -6.199 -14.102 -3.264 1 94.31 50 MET B N 1
ATOM 1684 C CA . MET B 1 50 ? -7.363 -13.352 -3.74 1 94.31 50 MET B CA 1
ATOM 1685 C C . MET B 1 50 ? -8.633 -14.18 -3.6 1 94.31 50 MET B C 1
ATOM 1687 O O . MET B 1 50 ? -9.719 -13.734 -3.98 1 94.31 50 MET B O 1
ATOM 1691 N N . THR B 1 51 ? -8.531 -15.352 -3.105 1 95.69 51 THR B N 1
ATOM 1692 C CA . THR B 1 51 ? -9.672 -16.188 -2.76 1 95.69 51 THR B CA 1
ATOM 1693 C C . THR B 1 51 ? -9.453 -16.891 -1.42 1 95.69 51 THR B C 1
ATOM 1695 O O . THR B 1 51 ? -8.312 -17.203 -1.064 1 95.69 51 THR B O 1
ATOM 1698 N N . THR B 1 52 ? -10.477 -17.172 -0.718 1 95 52 THR B N 1
ATOM 1699 C CA . THR B 1 52 ? -10.352 -17.859 0.568 1 95 52 THR B CA 1
ATOM 1700 C C . THR B 1 52 ? -10.383 -19.375 0.386 1 95 52 THR B C 1
ATOM 1702 O O . THR B 1 52 ? -10.117 -20.125 1.329 1 95 52 THR B O 1
ATOM 1705 N N . ASP B 1 53 ? -10.688 -19.797 -0.84 1 96.19 53 ASP B N 1
ATOM 1706 C CA . ASP B 1 53 ? -10.648 -21.219 -1.175 1 96.19 53 ASP B CA 1
ATOM 1707 C C . ASP B 1 53 ? -10.062 -21.438 -2.566 1 96.19 53 ASP B C 1
ATOM 1709 O O . ASP B 1 53 ? -10.805 -21.609 -3.539 1 96.19 53 ASP B O 1
ATOM 1713 N N . TYR B 1 54 ? -8.766 -21.562 -2.596 1 95.88 54 TYR B N 1
ATOM 1714 C CA . TYR B 1 54 ? -8.062 -21.734 -3.863 1 95.88 54 TYR B CA 1
ATOM 1715 C C . TYR B 1 54 ? -8.445 -23.047 -4.531 1 95.88 54 TYR B C 1
ATOM 1717 O O . TYR B 1 54 ? -8.367 -23.172 -5.754 1 95.88 54 TYR B O 1
ATOM 1725 N N . ASN B 1 55 ? -8.977 -23.984 -3.83 1 95.38 55 ASN B N 1
ATOM 1726 C CA . ASN B 1 55 ? -9.367 -25.297 -4.348 1 95.38 55 ASN B CA 1
ATOM 1727 C C . ASN B 1 55 ? -10.672 -25.219 -5.137 1 95.38 55 ASN B C 1
ATOM 1729 O O . ASN B 1 55 ? -11.023 -26.156 -5.852 1 95.38 55 ASN B O 1
ATOM 1733 N N . SER B 1 56 ? -11.312 -24.141 -5.035 1 96.56 56 SER B N 1
ATOM 1734 C CA . SER B 1 56 ? -12.578 -23.984 -5.742 1 96.56 56 SER B CA 1
ATOM 1735 C C . SER B 1 56 ? -12.352 -23.688 -7.219 1 96.56 56 SER B C 1
ATOM 1737 O O . SER B 1 56 ? -13.297 -23.719 -8.016 1 96.56 56 SER B O 1
ATOM 1739 N N . VAL B 1 57 ? -11.164 -23.375 -7.574 1 96.62 57 VAL B N 1
ATOM 1740 C CA . VAL B 1 57 ? -10.844 -23.016 -8.953 1 96.62 57 VAL B CA 1
ATOM 1741 C C . VAL B 1 57 ? -10.641 -24.297 -9.773 1 96.62 57 VAL B C 1
ATOM 1743 O O . VAL B 1 57 ? -9.695 -25.047 -9.539 1 96.62 57 VAL B O 1
ATOM 1746 N N . ASP B 1 58 ? -11.43 -24.5 -10.844 1 95.5 58 ASP B N 1
ATOM 1747 C CA . ASP B 1 58 ? -11.305 -25.656 -11.727 1 95.5 58 ASP B CA 1
ATOM 1748 C C . ASP B 1 58 ? -10.352 -25.359 -12.883 1 95.5 58 ASP B C 1
ATOM 1750 O O . ASP B 1 58 ? -10.109 -24.188 -13.219 1 95.5 58 ASP B O 1
ATOM 1754 N N . ILE B 1 59 ? -9.805 -26.391 -13.352 1 95.19 59 ILE B N 1
ATOM 1755 C CA . ILE B 1 59 ? -8.914 -26.312 -14.508 1 95.19 59 ILE B CA 1
ATOM 1756 C C . ILE B 1 59 ? -9.719 -26.531 -15.781 1 95.19 59 ILE B C 1
ATOM 1758 O O . ILE B 1 59 ? -9.953 -27.688 -16.188 1 95.19 59 ILE B O 1
ATOM 1762 N N . LYS B 1 60 ? -10.094 -25.438 -16.422 1 93.12 60 LYS B N 1
ATOM 1763 C CA . LYS B 1 60 ? -10.992 -25.562 -17.562 1 93.12 60 LYS B CA 1
ATOM 1764 C C . LYS B 1 60 ? -10.367 -24.969 -18.828 1 93.12 60 LYS B C 1
ATOM 1766 O O . LYS B 1 60 ? -10.664 -25.406 -19.938 1 93.12 60 LYS B O 1
ATOM 1771 N N . GLN B 1 61 ? -9.617 -23.938 -18.609 1 94.44 61 GLN B N 1
ATOM 1772 C CA . GLN B 1 61 ? -9.016 -23.219 -19.719 1 94.44 61 GLN B CA 1
ATOM 1773 C C . GLN B 1 61 ? -7.574 -22.828 -19.406 1 94.44 61 GLN B C 1
ATOM 1775 O O . GLN B 1 61 ? -7.121 -22.969 -18.266 1 94.44 61 GLN B O 1
ATOM 1780 N N . THR B 1 62 ? -6.898 -22.406 -20.484 1 95.56 62 THR B N 1
ATOM 1781 C CA . THR B 1 62 ? -5.523 -21.953 -20.312 1 95.56 62 THR B CA 1
ATOM 1782 C C . THR B 1 62 ? -5.383 -20.5 -20.766 1 95.56 62 THR B C 1
ATOM 1784 O O . THR B 1 62 ? -6.199 -20 -21.547 1 95.56 62 THR B O 1
ATOM 1787 N N . TYR B 1 63 ? -4.5 -19.859 -20.203 1 95.06 63 TYR B N 1
ATOM 1788 C CA . TYR B 1 63 ? -4.062 -18.516 -20.578 1 95.06 63 TYR B CA 1
ATOM 1789 C C . TYR B 1 63 ? -2.539 -18.422 -20.594 1 95.06 63 TYR B C 1
ATOM 1791 O O . TYR B 1 63 ? -1.867 -18.953 -19.703 1 95.06 63 TYR B O 1
ATOM 1799 N N . GLU B 1 64 ? -2.021 -17.781 -21.656 1 95.62 64 GLU B N 1
ATOM 1800 C CA . GLU B 1 64 ? -0.571 -17.688 -21.812 1 95.62 64 GLU B CA 1
ATOM 1801 C C . GLU B 1 64 ? -0.099 -16.234 -21.688 1 95.62 64 GLU B C 1
ATOM 1803 O O . GLU B 1 64 ? -0.749 -15.328 -22.203 1 95.62 64 GLU B O 1
ATOM 1808 N N . ILE B 1 65 ? 1.071 -16.109 -20.969 1 96.19 65 ILE B N 1
ATOM 1809 C CA . ILE B 1 65 ? 1.665 -14.773 -20.906 1 96.19 65 ILE B CA 1
ATOM 1810 C C . ILE B 1 65 ? 3.168 -14.867 -21.156 1 96.19 65 ILE B C 1
ATOM 1812 O O . ILE B 1 65 ? 3.76 -15.945 -21.031 1 96.19 65 ILE B O 1
ATOM 1816 N N . GLU B 1 66 ? 3.654 -13.734 -21.609 1 97.81 66 GLU B N 1
ATOM 1817 C CA . GLU B 1 66 ? 5.098 -13.547 -21.734 1 97.81 66 GLU B CA 1
ATOM 1818 C C . GLU B 1 66 ? 5.559 -12.305 -20.969 1 97.81 66 GLU B C 1
ATOM 1820 O O . GLU B 1 66 ? 4.812 -11.328 -20.859 1 97.81 66 GLU B O 1
ATOM 1825 N N . ALA B 1 67 ? 6.785 -12.438 -20.406 1 97.88 67 ALA B N 1
ATOM 1826 C CA . ALA B 1 67 ? 7.355 -11.32 -19.656 1 97.88 67 ALA B CA 1
ATOM 1827 C C . ALA B 1 67 ? 8.852 -11.188 -19.922 1 97.88 67 ALA B C 1
ATOM 1829 O O . ALA B 1 67 ? 9.547 -12.188 -20.125 1 97.88 67 ALA B O 1
ATOM 1830 N N . GLU B 1 68 ? 9.25 -9.984 -19.984 1 98.12 68 GLU B N 1
ATOM 1831 C CA . GLU B 1 68 ? 10.664 -9.68 -20.141 1 98.12 68 GLU B CA 1
ATOM 1832 C C . GLU B 1 68 ? 11.125 -8.633 -19.141 1 98.12 68 GLU B C 1
ATOM 1834 O O . GLU B 1 68 ? 10.383 -7.699 -18.828 1 98.12 68 GLU B O 1
ATOM 1839 N N . GLY B 1 69 ? 12.391 -8.812 -18.609 1 97.19 69 GLY B N 1
ATOM 1840 C CA . GLY B 1 69 ? 12.953 -7.879 -17.641 1 97.19 69 GLY B CA 1
ATOM 1841 C C . GLY B 1 69 ? 14.383 -7.48 -17.969 1 97.19 69 GLY B C 1
ATOM 1842 O O . GLY B 1 69 ? 14.977 -7.996 -18.906 1 97.19 69 GLY B O 1
ATOM 1843 N N . SER B 1 70 ? 14.875 -6.535 -17.219 1 97.31 70 SER B N 1
ATOM 1844 C CA . SER B 1 70 ? 16.25 -6.078 -17.375 1 97.31 70 SER B CA 1
ATOM 1845 C C . SER B 1 70 ? 17.188 -6.824 -16.422 1 97.31 70 SER B C 1
ATOM 1847 O O . SER B 1 70 ? 18.406 -6.863 -16.641 1 97.31 70 SER B O 1
ATOM 1849 N N . ASP B 1 71 ? 16.75 -7.332 -15.398 1 96.75 71 ASP B N 1
ATOM 1850 C CA . ASP B 1 71 ? 17.422 -8.195 -14.43 1 96.75 71 ASP B CA 1
ATOM 1851 C C . ASP B 1 71 ? 16.422 -9.148 -13.773 1 96.75 71 ASP B C 1
ATOM 1853 O O . ASP B 1 71 ? 15.227 -9.133 -14.094 1 96.75 71 ASP B O 1
ATOM 1857 N N . MET B 1 72 ? 16.844 -9.984 -12.891 1 96.5 72 MET B N 1
ATOM 1858 C CA . MET B 1 72 ? 16 -11.047 -12.344 1 96.5 72 MET B CA 1
ATOM 1859 C C . MET B 1 72 ? 14.867 -10.469 -11.516 1 96.5 72 MET B C 1
ATOM 1861 O O . MET B 1 72 ? 13.734 -10.953 -11.57 1 96.5 72 MET B O 1
ATOM 1865 N N . GLU B 1 73 ? 15.156 -9.438 -10.703 1 96.69 73 GLU B N 1
ATOM 1866 C CA . GLU B 1 73 ? 14.102 -8.812 -9.914 1 96.69 73 GLU B CA 1
ATOM 1867 C C . GLU B 1 73 ? 13.047 -8.164 -10.805 1 96.69 73 GLU B C 1
ATOM 1869 O O . GLU B 1 73 ? 11.852 -8.305 -10.57 1 96.69 73 GLU B O 1
ATOM 1874 N N . ASN B 1 74 ? 13.539 -7.48 -11.781 1 97.44 74 ASN B N 1
ATOM 1875 C CA . ASN B 1 74 ? 12.617 -6.879 -12.742 1 97.44 74 ASN B CA 1
ATOM 1876 C C . ASN B 1 74 ? 11.805 -7.938 -13.484 1 97.44 74 ASN B C 1
ATOM 1878 O O . ASN B 1 74 ? 10.633 -7.73 -13.789 1 97.44 74 ASN B O 1
ATOM 1882 N N . LEU B 1 75 ? 12.461 -9.031 -13.812 1 98.38 75 LEU B N 1
ATOM 1883 C CA . LEU B 1 75 ? 11.773 -10.125 -14.492 1 98.38 75 LEU B CA 1
ATOM 1884 C C . LEU B 1 75 ? 10.648 -10.68 -13.617 1 98.38 75 LEU B C 1
ATOM 1886 O O . LEU B 1 75 ? 9.539 -10.898 -14.094 1 98.38 75 LEU B O 1
ATOM 1890 N N . LEU B 1 76 ? 10.969 -10.898 -12.312 1 98.44 76 LEU B N 1
ATOM 1891 C CA . LEU B 1 76 ? 9.938 -11.367 -11.391 1 98.44 76 LEU B CA 1
ATOM 1892 C C . LEU B 1 76 ? 8.781 -10.375 -11.32 1 98.44 76 LEU B C 1
ATOM 1894 O O . LEU B 1 76 ? 7.617 -10.766 -11.359 1 98.44 76 LEU B O 1
ATOM 1898 N N . PHE B 1 77 ? 9.07 -9.117 -11.266 1 97.81 77 PHE B N 1
ATOM 1899 C CA . PHE B 1 77 ? 8.07 -8.062 -11.227 1 97.81 77 PHE B CA 1
ATOM 1900 C C . PHE B 1 77 ? 7.16 -8.141 -12.445 1 97.81 77 PHE B C 1
ATOM 1902 O O . PHE B 1 77 ? 5.938 -8.18 -12.32 1 97.81 77 PHE B O 1
ATOM 1909 N N . ARG B 1 78 ? 7.754 -8.188 -13.641 1 97.75 78 ARG B N 1
ATOM 1910 C CA . ARG B 1 78 ? 7.012 -8.219 -14.898 1 97.75 78 ARG B CA 1
ATOM 1911 C C . ARG B 1 78 ? 6.172 -9.484 -15.008 1 97.75 78 ARG B C 1
ATOM 1913 O O . ARG B 1 78 ? 5.039 -9.445 -15.492 1 97.75 78 ARG B O 1
ATOM 1920 N N . PHE B 1 79 ? 6.762 -10.602 -14.609 1 98.44 79 PHE B N 1
ATOM 1921 C CA . PHE B 1 79 ? 6.09 -11.898 -14.625 1 98.44 79 PHE B CA 1
ATOM 1922 C C . PHE B 1 79 ? 4.809 -11.852 -13.805 1 98.44 79 PHE B C 1
ATOM 1924 O O . PHE B 1 79 ? 3.734 -12.195 -14.305 1 98.44 79 PHE B O 1
ATOM 1931 N N . LEU B 1 80 ? 4.926 -11.359 -12.539 1 98.38 80 LEU B N 1
ATOM 1932 C CA . LEU B 1 80 ? 3.766 -11.266 -11.664 1 98.38 80 LEU B CA 1
ATOM 1933 C C . LEU B 1 80 ? 2.785 -10.219 -12.164 1 98.38 80 LEU B C 1
ATOM 1935 O O . LEU B 1 80 ? 1.568 -10.414 -12.109 1 98.38 80 LEU B O 1
ATOM 1939 N N . ASP B 1 81 ? 3.291 -9.133 -12.688 1 96.88 81 ASP B N 1
ATOM 1940 C CA . ASP B 1 81 ? 2.467 -8.047 -13.211 1 96.88 81 ASP B CA 1
ATOM 1941 C C . ASP B 1 81 ? 1.623 -8.516 -14.391 1 96.88 81 ASP B C 1
ATOM 1943 O O . ASP B 1 81 ? 0.445 -8.164 -14.5 1 96.88 81 ASP B O 1
ATOM 1947 N N . GLU B 1 82 ? 2.184 -9.281 -15.266 1 96.44 82 GLU B N 1
ATOM 1948 C CA . GLU B 1 82 ? 1.455 -9.812 -16.422 1 96.44 82 GLU B CA 1
ATOM 1949 C C . GLU B 1 82 ? 0.325 -10.734 -15.969 1 96.44 82 GLU B C 1
ATOM 1951 O O . GLU B 1 82 ? -0.769 -10.703 -16.547 1 96.44 82 GLU B O 1
ATOM 1956 N N . TRP B 1 83 ? 0.651 -11.516 -15 1 97.19 83 TRP B N 1
ATOM 1957 C CA . TRP B 1 83 ? -0.383 -12.414 -14.492 1 97.19 83 TRP B CA 1
ATOM 1958 C C . TRP B 1 83 ? -1.489 -11.625 -13.797 1 97.19 83 TRP B C 1
ATOM 1960 O O . TRP B 1 83 ? -2.67 -11.961 -13.922 1 97.19 83 TRP B O 1
ATOM 1970 N N . LEU B 1 84 ? -1.123 -10.602 -13.008 1 96.19 84 LEU B N 1
ATOM 1971 C CA . LEU B 1 84 ? -2.131 -9.75 -12.383 1 96.19 84 LEU B CA 1
ATOM 1972 C C . LEU B 1 84 ? -2.992 -9.062 -13.445 1 96.19 84 LEU B C 1
ATOM 1974 O O . LEU B 1 84 ? -4.211 -8.953 -13.281 1 96.19 84 LEU B O 1
ATOM 1978 N N . PHE B 1 85 ? -2.334 -8.711 -14.539 1 94.06 85 PHE B N 1
ATOM 1979 C CA . PHE B 1 85 ? -3.035 -8.055 -15.641 1 94.06 85 PHE B CA 1
ATOM 1980 C C . PHE B 1 85 ? -4.027 -9.008 -16.297 1 94.06 85 PHE B C 1
ATOM 1982 O O . PHE B 1 85 ? -5.137 -8.609 -16.641 1 94.06 85 PHE B O 1
ATOM 1989 N N . ALA B 1 86 ? -3.621 -10.203 -16.453 1 91.06 86 ALA B N 1
ATOM 1990 C CA . ALA B 1 86 ? -4.492 -11.219 -17.031 1 91.06 86 ALA B CA 1
ATOM 1991 C C . ALA B 1 86 ? -5.777 -11.367 -16.219 1 91.06 86 ALA B C 1
ATOM 1993 O O . ALA B 1 86 ? -6.855 -11.57 -16.781 1 91.06 86 ALA B O 1
ATOM 1994 N N . PHE B 1 87 ? -5.691 -11.281 -14.922 1 92.56 87 PHE B N 1
ATOM 1995 C CA . PHE B 1 87 ? -6.848 -11.359 -14.031 1 92.56 87 PHE B CA 1
ATOM 1996 C C . PHE B 1 87 ? -7.727 -10.125 -14.172 1 92.56 87 PHE B C 1
ATOM 1998 O O . PHE B 1 87 ? -8.953 -10.227 -14.125 1 92.56 87 PHE B O 1
ATOM 2005 N N . SER B 1 88 ? -7.113 -9 -14.266 1 85.19 88 SER B N 1
ATOM 2006 C CA . SER B 1 88 ? -7.855 -7.738 -14.273 1 85.19 88 SER B CA 1
ATOM 2007 C C . SER B 1 88 ? -8.383 -7.422 -15.664 1 85.19 88 SER B C 1
ATOM 2009 O O . SER B 1 88 ? -9.109 -6.441 -15.852 1 85.19 88 SER B O 1
ATOM 2011 N N . ALA B 1 89 ? -7.977 -8.25 -16.641 1 81.31 89 ALA B N 1
ATOM 2012 C CA . ALA B 1 89 ? -8.43 -8.07 -18.016 1 81.31 89 ALA B CA 1
ATOM 2013 C C . ALA B 1 89 ? -9.859 -8.578 -18.188 1 81.31 89 ALA B C 1
ATOM 2015 O O . ALA B 1 89 ? -10.508 -8.969 -17.219 1 81.31 89 ALA B O 1
ATOM 2016 N N . ASP B 1 90 ? -10.43 -8.547 -19.297 1 73.69 90 ASP B N 1
ATOM 2017 C CA . ASP B 1 90 ? -11.828 -8.805 -19.609 1 73.69 90 ASP B CA 1
ATOM 2018 C C . ASP B 1 90 ? -12.227 -10.219 -19.203 1 73.69 90 ASP B C 1
ATOM 2020 O O . ASP B 1 90 ? -13.352 -10.445 -18.734 1 73.69 90 ASP B O 1
ATOM 2024 N N . ASP B 1 91 ? -11.352 -11.133 -19.141 1 80.94 91 ASP B N 1
ATOM 2025 C CA . ASP B 1 91 ? -11.703 -12.531 -18.906 1 80.94 91 ASP B CA 1
ATOM 2026 C C . ASP B 1 91 ? -11.641 -12.875 -17.422 1 80.94 91 ASP B C 1
ATOM 2028 O O . ASP B 1 91 ? -12.094 -13.945 -17.016 1 80.94 91 ASP B O 1
ATOM 2032 N N . PHE B 1 92 ? -11.172 -12.031 -16.578 1 90.69 92 PHE B N 1
ATOM 2033 C CA . PHE B 1 92 ? -10.992 -12.312 -15.164 1 90.69 92 PHE B CA 1
ATOM 2034 C C . PHE B 1 92 ? -10.414 -13.711 -14.969 1 90.69 92 PHE B C 1
ATOM 2036 O O . PHE B 1 92 ? -10.914 -14.477 -14.133 1 90.69 92 PHE B O 1
ATOM 2043 N N . PHE B 1 93 ? -9.43 -14.047 -15.844 1 95 93 PHE B N 1
ATOM 2044 C CA . PHE B 1 93 ? -8.852 -15.375 -15.758 1 95 93 PHE B CA 1
ATOM 2045 C C . PHE B 1 93 ? -8.18 -15.594 -14.406 1 95 93 PHE B C 1
ATOM 2047 O O . PHE B 1 93 ? -7.418 -14.742 -13.945 1 95 93 PHE B O 1
ATOM 2054 N N . PHE B 1 94 ? -8.492 -16.703 -13.797 1 96.69 94 PHE B N 1
ATOM 2055 C CA . PHE B 1 94 ? -7.973 -17.078 -12.484 1 96.69 94 PHE B CA 1
ATOM 2056 C C . PHE B 1 94 ? -7.305 -18.438 -12.539 1 96.69 94 PHE B C 1
ATOM 2058 O O . PHE B 1 94 ? -7.984 -19.469 -12.609 1 96.69 94 PHE B O 1
ATOM 2065 N N . PRO B 1 95 ? -5.973 -18.438 -12.484 1 97.31 95 PRO B N 1
ATOM 2066 C CA . PRO B 1 95 ? -5.262 -19.703 -12.625 1 97.31 95 PRO B CA 1
ATOM 2067 C C . PRO B 1 95 ? -5.18 -20.484 -11.312 1 97.31 95 PRO B C 1
ATOM 2069 O O . PRO B 1 95 ? -4.953 -19.891 -10.25 1 97.31 95 PRO B O 1
ATOM 2072 N N . ARG B 1 96 ? -5.41 -21.812 -11.414 1 97.44 96 ARG B N 1
ATOM 2073 C CA . ARG B 1 96 ? -5.152 -22.734 -10.32 1 97.44 96 ARG B CA 1
ATOM 2074 C C . ARG B 1 96 ? -3.707 -23.219 -10.344 1 97.44 96 ARG B C 1
ATOM 2076 O O . ARG B 1 96 ? -3.115 -23.484 -9.297 1 97.44 96 ARG B O 1
ATOM 2083 N N . ILE B 1 97 ? -3.176 -23.375 -11.57 1 97.94 97 ILE B N 1
ATOM 2084 C CA . ILE B 1 97 ? -1.8 -23.797 -11.797 1 97.94 97 ILE B CA 1
ATOM 2085 C C . ILE B 1 97 ? -1.113 -22.844 -12.766 1 97.94 97 ILE B C 1
ATOM 2087 O O . ILE B 1 97 ? -1.704 -22.422 -13.766 1 97.94 97 ILE B O 1
ATOM 2091 N N . ILE B 1 98 ? 0.056 -22.469 -12.438 1 97.94 98 ILE B N 1
ATOM 2092 C CA . ILE B 1 98 ? 0.882 -21.688 -13.352 1 97.94 98 ILE B CA 1
ATOM 2093 C C . ILE B 1 98 ? 2.203 -22.406 -13.602 1 97.94 98 ILE B C 1
ATOM 2095 O O . ILE B 1 98 ? 2.904 -22.781 -12.656 1 97.94 98 ILE B O 1
ATOM 2099 N N . LYS B 1 99 ? 2.531 -22.656 -14.875 1 97.94 99 LYS B N 1
ATOM 2100 C CA . LYS B 1 99 ? 3.758 -23.344 -15.273 1 97.94 99 LYS B CA 1
ATOM 2101 C C . LYS B 1 99 ? 4.594 -22.469 -16.203 1 97.94 99 LYS B C 1
ATOM 2103 O O . LYS B 1 99 ? 4.074 -21.922 -17.188 1 97.94 99 LYS B O 1
ATOM 2108 N N . ILE B 1 100 ? 5.777 -22.312 -15.812 1 98.12 100 ILE B N 1
ATOM 2109 C CA . ILE B 1 100 ? 6.711 -21.641 -16.703 1 98.12 100 ILE B CA 1
ATOM 2110 C C . ILE B 1 100 ? 7.219 -22.641 -17.75 1 98.12 100 ILE B C 1
ATOM 2112 O O . ILE B 1 100 ? 7.887 -23.609 -17.422 1 98.12 100 ILE B O 1
ATOM 2116 N N . THR B 1 101 ? 6.895 -22.344 -19.031 1 97.5 101 THR B N 1
ATOM 2117 C CA . THR B 1 101 ? 7.223 -23.25 -20.125 1 97.5 101 THR B CA 1
ATOM 2118 C C . THR B 1 101 ? 8.586 -22.906 -20.719 1 97.5 101 THR B C 1
ATOM 2120 O O . THR B 1 101 ? 9.227 -23.766 -21.344 1 97.5 101 THR B O 1
ATOM 2123 N N . ASP B 1 102 ? 8.984 -21.719 -20.609 1 98.19 102 ASP B N 1
ATOM 2124 C CA . ASP B 1 102 ? 10.297 -21.25 -21.062 1 98.19 102 ASP B CA 1
ATOM 2125 C C . ASP B 1 102 ? 10.859 -20.203 -20.109 1 98.19 102 ASP B C 1
ATOM 2127 O O . ASP B 1 102 ? 10.164 -19.25 -19.734 1 98.19 102 ASP B O 1
ATOM 2131 N N . PHE B 1 103 ? 12.141 -20.375 -19.641 1 98.19 103 PHE B N 1
ATOM 2132 C CA . PHE B 1 103 ? 12.828 -19.469 -18.75 1 98.19 103 PHE B CA 1
ATOM 2133 C C . PHE B 1 103 ? 14.242 -19.188 -19.234 1 98.19 103 PHE B C 1
ATOM 2135 O O . PHE B 1 103 ? 15.164 -19.953 -18.984 1 98.19 103 PHE B O 1
ATOM 2142 N N . ASP B 1 104 ? 14.367 -18.094 -19.969 1 97.56 104 ASP B N 1
ATOM 2143 C CA . ASP B 1 104 ? 15.688 -17.656 -20.438 1 97.56 104 ASP B CA 1
ATOM 2144 C C . ASP B 1 104 ? 16.359 -16.75 -19.422 1 97.56 104 ASP B C 1
ATOM 2146 O O . ASP B 1 104 ? 16.203 -15.523 -19.469 1 97.56 104 ASP B O 1
ATOM 2150 N N . LYS B 1 105 ? 17.156 -17.219 -18.562 1 94.19 105 LYS B N 1
ATOM 2151 C CA . LYS B 1 105 ? 17.781 -16.5 -17.453 1 94.19 105 LYS B CA 1
ATOM 2152 C C . LYS B 1 105 ? 18.812 -15.5 -17.984 1 94.19 105 LYS B C 1
ATOM 2154 O O . LYS B 1 105 ? 19.125 -14.516 -17.297 1 94.19 105 LYS B O 1
ATOM 2159 N N . ASN B 1 106 ? 19.312 -15.773 -19.141 1 95.12 106 ASN B N 1
ATOM 2160 C CA . ASN B 1 106 ? 20.344 -14.898 -19.703 1 95.12 106 ASN B CA 1
ATOM 2161 C C . ASN B 1 106 ? 19.734 -13.641 -20.312 1 95.12 106 ASN B C 1
ATOM 2163 O O . ASN B 1 106 ? 20.312 -12.555 -20.219 1 95.12 106 ASN B O 1
ATOM 2167 N N . ASN B 1 107 ? 18.609 -13.844 -20.922 1 96.75 107 ASN B N 1
ATOM 2168 C CA . ASN B 1 107 ? 17.969 -12.711 -21.562 1 96.75 107 ASN B CA 1
ATOM 2169 C C . ASN B 1 107 ? 16.781 -12.195 -20.766 1 96.75 107 ASN B C 1
ATOM 2171 O O . ASN B 1 107 ? 16.078 -11.281 -21.188 1 96.75 107 ASN B O 1
ATOM 2175 N N . PHE B 1 108 ? 16.5 -12.797 -19.688 1 97.88 108 PHE B N 1
ATOM 2176 C CA . PHE B 1 108 ? 15.453 -12.406 -18.766 1 97.88 108 PHE B CA 1
ATOM 2177 C C . PHE B 1 108 ? 14.094 -12.383 -19.453 1 97.88 108 PHE B C 1
ATOM 2179 O O . PHE B 1 108 ? 13.414 -11.359 -19.469 1 97.88 108 PHE B O 1
ATOM 2186 N N . ARG B 1 109 ? 13.828 -13.57 -19.891 1 98.31 109 ARG B N 1
ATOM 2187 C CA . ARG B 1 109 ? 12.547 -13.773 -20.547 1 98.31 109 ARG B CA 1
ATOM 2188 C C . ARG B 1 109 ? 11.844 -15.008 -20 1 98.31 109 ARG B C 1
ATOM 2190 O O . ARG B 1 109 ? 12.477 -16.047 -19.766 1 98.31 109 ARG B O 1
ATOM 2197 N N . ILE B 1 110 ? 10.492 -14.867 -19.844 1 98.56 110 ILE B N 1
ATOM 2198 C CA . ILE B 1 110 ? 9.703 -16 -19.359 1 98.56 110 ILE B CA 1
ATOM 2199 C C . ILE B 1 110 ? 8.453 -16.156 -20.219 1 98.56 110 ILE B C 1
ATOM 2201 O O . ILE B 1 110 ? 7.816 -15.18 -20.594 1 98.56 110 ILE B O 1
ATOM 2205 N N . LYS B 1 111 ? 8.203 -17.359 -20.594 1 98.44 111 LYS B N 1
ATOM 2206 C CA . LYS B 1 111 ? 6.887 -17.781 -21.062 1 98.44 111 LYS B CA 1
ATOM 2207 C C . LYS B 1 111 ? 6.199 -18.688 -20.062 1 98.44 111 LYS B C 1
ATOM 2209 O O . LYS B 1 111 ? 6.844 -19.562 -19.469 1 98.44 111 LYS B O 1
ATOM 2214 N N . SER B 1 112 ? 4.938 -18.469 -19.891 1 97.94 112 SER B N 1
ATOM 2215 C CA . SER B 1 112 ? 4.227 -19.281 -18.922 1 97.94 112 SER B CA 1
ATOM 2216 C C . SER B 1 112 ? 2.777 -19.516 -19.344 1 97.94 112 SER B C 1
ATOM 2218 O O . SER B 1 112 ? 2.238 -18.75 -20.156 1 97.94 112 SER B O 1
ATOM 2220 N N . VAL B 1 113 ? 2.242 -20.594 -18.859 1 97.12 113 VAL B N 1
ATOM 2221 C CA . VAL B 1 113 ? 0.85 -20.969 -19.094 1 97.12 113 VAL B CA 1
ATOM 2222 C C . VAL B 1 113 ? 0.126 -21.141 -17.766 1 97.12 113 VAL B C 1
ATOM 2224 O O . VAL B 1 113 ? 0.663 -21.734 -16.828 1 97.12 113 VAL B O 1
ATOM 2227 N N . GLY B 1 114 ? -0.985 -20.516 -17.641 1 97.06 114 GLY B N 1
ATOM 2228 C CA . GLY B 1 114 ? -1.885 -20.734 -16.516 1 97.06 114 GLY B CA 1
ATOM 2229 C C . GLY B 1 114 ? -3.061 -21.625 -16.844 1 97.06 114 GLY B C 1
ATOM 2230 O O . GLY B 1 114 ? -3.613 -21.547 -17.953 1 97.06 114 GLY B O 1
ATOM 2231 N N . TYR B 1 115 ? -3.389 -22.5 -15.984 1 96.75 115 TYR B N 1
ATOM 2232 C CA . TYR B 1 115 ? -4.547 -23.391 -16.078 1 96.75 115 TYR B CA 1
ATOM 2233 C C . TYR B 1 115 ? -5.602 -23.016 -15.039 1 96.75 115 TYR B C 1
ATOM 2235 O O . TYR B 1 115 ? -5.32 -23.016 -13.844 1 96.75 115 TYR B O 1
ATOM 2243 N N . GLY B 1 116 ? -6.762 -22.672 -15.469 1 96.25 116 GLY B N 1
ATOM 2244 C CA . GLY B 1 116 ? -7.797 -22.25 -14.539 1 96.25 116 GLY B CA 1
ATOM 2245 C C . GLY B 1 116 ? -9.117 -21.938 -15.219 1 96.25 116 GLY B C 1
ATOM 2246 O O . GLY B 1 116 ? -9.531 -22.656 -16.141 1 96.25 116 GLY B O 1
ATOM 2247 N N . GLU B 1 117 ? -9.789 -20.984 -14.695 1 95.81 117 GLU B N 1
ATOM 2248 C CA . GLU B 1 117 ? -11.102 -20.531 -15.172 1 95.81 117 GLU B CA 1
ATOM 2249 C C . GLU B 1 117 ? -11.375 -19.094 -14.766 1 95.81 117 GLU B C 1
ATOM 2251 O O . GLU B 1 117 ? -10.664 -18.531 -13.922 1 95.81 117 GLU B O 1
ATOM 2256 N N . PRO B 1 118 ? -12.359 -18.516 -15.477 1 94.38 118 PRO B N 1
ATOM 2257 C CA . PRO B 1 118 ? -12.703 -17.156 -15.047 1 94.38 118 PRO B CA 1
ATOM 2258 C C . PRO B 1 118 ? -13.203 -17.109 -13.602 1 94.38 118 PRO B C 1
ATOM 2260 O O . PRO B 1 118 ? -13.914 -18 -13.164 1 94.38 118 PRO B O 1
ATOM 2263 N N . PHE B 1 119 ? -12.836 -16.047 -12.891 1 93.75 119 PHE B N 1
ATOM 2264 C CA . PHE B 1 119 ? -13.258 -15.875 -11.508 1 93.75 119 PHE B CA 1
ATOM 2265 C C . PHE B 1 119 ? -14.758 -15.617 -11.43 1 93.75 119 PHE B C 1
ATOM 2267 O O . PHE B 1 119 ? -15.289 -14.797 -12.18 1 93.75 119 PHE B O 1
ATOM 2274 N N . ASN B 1 120 ? -15.367 -16.328 -10.625 1 91.81 120 ASN B N 1
ATOM 2275 C CA . ASN B 1 120 ? -16.812 -16.266 -10.406 1 91.81 120 ASN B CA 1
ATOM 2276 C C . ASN B 1 120 ? -17.141 -16.156 -8.922 1 91.81 120 ASN B C 1
ATOM 2278 O O . ASN B 1 120 ? -16.844 -17.062 -8.148 1 91.81 120 ASN B O 1
ATOM 2282 N N . LEU B 1 121 ? -17.797 -15.125 -8.594 1 88.69 121 LEU B N 1
ATOM 2283 C CA . LEU B 1 121 ? -18.078 -14.852 -7.188 1 88.69 121 LEU B CA 1
ATOM 2284 C C . LEU B 1 121 ? -18.984 -15.922 -6.59 1 88.69 121 LEU B C 1
ATOM 2286 O O . LEU B 1 121 ? -18.938 -16.172 -5.383 1 88.69 121 LEU B O 1
ATOM 2290 N N . ASN B 1 122 ? -19.828 -16.484 -7.367 1 92.81 122 ASN B N 1
ATOM 2291 C CA . ASN B 1 122 ? -20.734 -17.531 -6.879 1 92.81 122 ASN B CA 1
ATOM 2292 C C . ASN B 1 122 ? -19.984 -18.828 -6.578 1 92.81 122 ASN B C 1
ATOM 2294 O O . ASN B 1 122 ? -20.453 -19.656 -5.793 1 92.81 122 ASN B O 1
ATOM 2298 N N . LYS B 1 123 ? -18.844 -19.047 -7.137 1 94.19 123 LYS B N 1
ATOM 2299 C CA . LYS B 1 123 ? -18.094 -20.281 -7.027 1 94.19 123 LYS B CA 1
ATOM 2300 C C . LYS B 1 123 ? -16.812 -20.078 -6.207 1 94.19 123 LYS B C 1
ATOM 2302 O O . LYS B 1 123 ? -16.375 -21 -5.504 1 94.19 123 LYS B O 1
ATOM 2307 N N . HIS B 1 124 ? -16.25 -18.938 -6.383 1 94.88 124 HIS B N 1
ATOM 2308 C CA . HIS B 1 124 ? -14.961 -18.641 -5.762 1 94.88 124 HIS B CA 1
ATOM 2309 C C . HIS B 1 124 ? -15.117 -17.625 -4.633 1 94.88 124 HIS B C 1
ATOM 2311 O O . HIS B 1 124 ? -15.234 -16.422 -4.883 1 94.88 124 HIS B O 1
ATOM 2317 N N . PRO B 1 125 ? -15.039 -18.094 -3.371 1 94.44 125 PRO B N 1
ATOM 2318 C CA . PRO B 1 125 ? -15.148 -17.141 -2.268 1 94.44 125 PRO B CA 1
ATOM 2319 C C . PRO B 1 125 ? -14.062 -16.062 -2.309 1 94.44 125 PRO B C 1
ATOM 2321 O O . PRO B 1 125 ? -12.875 -16.375 -2.385 1 94.44 125 PRO B O 1
ATOM 2324 N N . GLN B 1 126 ? -14.492 -14.922 -2.326 1 90.75 126 GLN B N 1
ATOM 2325 C CA . GLN B 1 126 ? -13.602 -13.789 -2.572 1 90.75 126 GLN B CA 1
ATOM 2326 C C . GLN B 1 126 ? -12.656 -13.57 -1.396 1 90.75 126 GLN B C 1
ATOM 2328 O O . GLN B 1 126 ? -13.07 -13.633 -0.238 1 90.75 126 GLN B O 1
ATOM 2333 N N . GLY B 1 127 ? -11.383 -13.469 -1.646 1 91.12 127 GLY B N 1
ATOM 2334 C CA . GLY B 1 127 ? -10.383 -12.977 -0.705 1 91.12 127 GLY B CA 1
ATOM 2335 C C . GLY B 1 127 ? -10.109 -11.492 -0.844 1 91.12 127 GLY B C 1
ATOM 2336 O O . GLY B 1 127 ? -11.031 -10.695 -1.022 1 91.12 127 GLY B O 1
ATOM 2337 N N . THR B 1 128 ? -8.867 -11.109 -0.627 1 87.75 128 THR B N 1
ATOM 2338 C CA . THR B 1 128 ? -8.461 -9.719 -0.79 1 87.75 128 THR B CA 1
ATOM 2339 C C . THR B 1 128 ? -7.793 -9.508 -2.145 1 87.75 128 THR B C 1
ATOM 2341 O O . THR B 1 128 ? -6.895 -10.258 -2.527 1 87.75 128 THR B O 1
ATOM 2344 N N . GLU B 1 129 ? -8.242 -8.508 -2.789 1 88.06 129 GLU B N 1
ATOM 2345 C CA . GLU B 1 129 ? -7.715 -8.227 -4.121 1 88.06 129 GLU B CA 1
ATOM 2346 C C . GLU B 1 129 ? -6.281 -7.707 -4.043 1 88.06 129 GLU B C 1
ATOM 2348 O O . GLU B 1 129 ? -5.969 -6.859 -3.207 1 88.06 129 GLU B O 1
ATOM 2353 N N . VAL B 1 130 ? -5.449 -8.297 -4.797 1 90.5 130 VAL B N 1
ATOM 2354 C CA . VAL B 1 130 ? -4.113 -7.754 -5.031 1 90.5 130 VAL B CA 1
ATOM 2355 C C . VAL B 1 130 ? -4.176 -6.676 -6.105 1 90.5 130 VAL B C 1
ATOM 2357 O O . VAL B 1 130 ? -4.68 -6.914 -7.207 1 90.5 130 VAL B O 1
ATOM 2360 N N . LYS B 1 131 ? -3.662 -5.539 -5.809 1 86 131 LYS B N 1
ATOM 2361 C CA . LYS B 1 131 ? -3.803 -4.398 -6.711 1 86 131 LYS B CA 1
ATOM 2362 C C . LYS B 1 131 ? -2.531 -4.188 -7.527 1 86 131 LYS B C 1
ATOM 2364 O O . LYS B 1 131 ? -2.598 -3.848 -8.711 1 86 131 LYS B O 1
ATOM 2369 N N . ALA B 1 132 ? -1.437 -4.414 -6.832 1 88.75 132 ALA B N 1
ATOM 2370 C CA . ALA B 1 132 ? -0.172 -4.109 -7.496 1 88.75 132 ALA B CA 1
ATOM 2371 C C . ALA B 1 132 ? 0.973 -4.922 -6.895 1 88.75 132 ALA B C 1
ATOM 2373 O O . ALA B 1 132 ? 0.86 -5.43 -5.777 1 88.75 132 ALA B O 1
ATOM 2374 N N . ILE B 1 133 ? 1.967 -5.133 -7.688 1 92.69 133 ILE B N 1
ATOM 2375 C CA . ILE B 1 133 ? 3.236 -5.68 -7.227 1 92.69 133 ILE B CA 1
ATOM 2376 C C . ILE B 1 133 ? 4.191 -4.543 -6.863 1 92.69 133 ILE B C 1
ATOM 2378 O O . ILE B 1 133 ? 4.277 -3.547 -7.586 1 92.69 133 ILE B O 1
ATOM 2382 N N . THR B 1 134 ? 4.855 -4.617 -5.746 1 85.44 134 THR B N 1
ATOM 2383 C CA . THR B 1 134 ? 5.793 -3.566 -5.363 1 85.44 134 THR B CA 1
ATOM 2384 C C . THR B 1 134 ? 7.23 -4.07 -5.449 1 85.44 134 THR B C 1
ATOM 2386 O O . THR B 1 134 ? 7.5 -5.246 -5.199 1 85.44 134 THR B O 1
ATOM 2389 N N . TYR B 1 135 ? 8.062 -3.207 -5.762 1 86.69 135 TYR B N 1
ATOM 2390 C CA . TYR B 1 135 ? 9.492 -3.514 -5.812 1 86.69 135 TYR B CA 1
ATOM 2391 C C . TYR B 1 135 ? 10.109 -3.473 -4.422 1 86.69 135 TYR B C 1
ATOM 2393 O O . TYR B 1 135 ? 11.188 -4.023 -4.203 1 86.69 135 TYR B O 1
ATOM 2401 N N . SER B 1 136 ? 9.367 -2.871 -3.623 1 78.94 136 SER B N 1
ATOM 2402 C CA . SER B 1 136 ? 9.906 -2.66 -2.283 1 78.94 136 SER B CA 1
ATOM 2403 C C . SER B 1 136 ? 10.219 -3.986 -1.597 1 78.94 136 SER B C 1
ATOM 2405 O O . SER B 1 136 ? 9.375 -4.887 -1.561 1 78.94 136 SER B O 1
ATOM 2407 N N . ASN B 1 137 ? 11.492 -4.223 -1.153 1 82.19 137 ASN B N 1
ATOM 2408 C CA . ASN B 1 137 ? 11.953 -5.367 -0.374 1 82.19 137 ASN B CA 1
ATOM 2409 C C . ASN B 1 137 ? 11.859 -6.664 -1.173 1 82.19 137 ASN B C 1
ATOM 2411 O O . ASN B 1 137 ? 11.742 -7.746 -0.597 1 82.19 137 ASN B O 1
ATOM 2415 N N . MET B 1 138 ? 11.773 -6.551 -2.498 1 93.44 138 MET B N 1
ATOM 2416 C CA . MET B 1 138 ? 11.828 -7.766 -3.311 1 93.44 138 MET B CA 1
ATOM 2417 C C . MET B 1 138 ? 13.195 -8.422 -3.213 1 93.44 138 MET B C 1
ATOM 2419 O O . MET B 1 138 ? 14.227 -7.75 -3.299 1 93.44 138 MET B O 1
ATOM 2423 N N . GLN B 1 139 ? 13.18 -9.703 -2.941 1 94.5 139 GLN B N 1
ATOM 2424 C CA . GLN B 1 139 ? 14.414 -10.461 -2.812 1 94.5 139 GLN B CA 1
ATOM 2425 C C . GLN B 1 139 ? 14.336 -11.781 -3.574 1 94.5 139 GLN B C 1
ATOM 2427 O O . GLN B 1 139 ? 13.305 -12.453 -3.562 1 94.5 139 GLN B O 1
ATOM 2432 N N . ILE B 1 140 ? 15.414 -12.141 -4.277 1 96.75 140 ILE B N 1
ATOM 2433 C CA . ILE B 1 140 ? 15.547 -13.422 -4.965 1 96.75 140 ILE B CA 1
ATOM 2434 C C . ILE B 1 140 ? 16.812 -14.133 -4.492 1 96.75 140 ILE B C 1
ATOM 2436 O O . ILE B 1 140 ? 17.922 -13.586 -4.59 1 96.75 140 ILE B O 1
ATOM 2440 N N . TYR B 1 141 ? 16.672 -15.227 -3.939 1 95.62 141 TYR B N 1
ATOM 2441 C CA . TYR B 1 141 ? 17.766 -16.109 -3.566 1 95.62 141 TYR B CA 1
ATOM 2442 C C . TYR B 1 141 ? 17.828 -17.328 -4.48 1 95.62 141 TYR B C 1
ATOM 2444 O O . TYR B 1 141 ? 16.875 -18.094 -4.566 1 95.62 141 TYR B O 1
ATOM 2452 N N . ASP B 1 142 ? 18.906 -17.484 -5.215 1 94.25 142 ASP B N 1
ATOM 2453 C CA . ASP B 1 142 ? 19.109 -18.594 -6.125 1 94.25 142 ASP B CA 1
ATOM 2454 C C . ASP B 1 142 ? 20.531 -19.156 -5.996 1 94.25 142 ASP B C 1
ATOM 2456 O O . ASP B 1 142 ? 21.312 -19.078 -6.941 1 94.25 142 ASP B O 1
ATOM 2460 N N . LYS B 1 143 ? 20.891 -19.609 -4.793 1 89.75 143 LYS B N 1
ATOM 2461 C CA . LYS B 1 143 ? 22.219 -20.156 -4.516 1 89.75 143 LYS B CA 1
ATOM 2462 C C . LYS B 1 143 ? 22.141 -21.281 -3.492 1 89.75 143 LYS B C 1
ATOM 2464 O O . LYS B 1 143 ? 21.203 -21.344 -2.686 1 89.75 143 LYS B O 1
ATOM 2469 N N . ASP B 1 144 ? 23.156 -22.109 -3.541 1 88.31 144 ASP B N 1
ATOM 2470 C CA . ASP B 1 144 ? 23.391 -23.156 -2.547 1 88.31 144 ASP B CA 1
ATOM 2471 C C . ASP B 1 144 ? 22.109 -23.953 -2.295 1 88.31 144 ASP B C 1
ATOM 2473 O O . ASP B 1 144 ? 21.719 -24.156 -1.146 1 88.31 144 ASP B O 1
ATOM 2477 N N . ASN B 1 145 ? 21.359 -24.328 -3.256 1 89.56 145 ASN B N 1
ATOM 2478 C CA . ASN B 1 145 ? 20.188 -25.203 -3.238 1 89.56 145 ASN B CA 1
ATOM 2479 C C . ASN B 1 145 ? 18.984 -24.5 -2.621 1 89.56 145 ASN B C 1
ATOM 2481 O O . ASN B 1 145 ? 18.062 -25.156 -2.143 1 89.56 145 ASN B O 1
ATOM 2485 N N . LYS B 1 146 ? 19.234 -23.219 -2.42 1 92 146 LYS B N 1
ATOM 2486 C CA . LYS B 1 146 ? 18.094 -22.406 -1.987 1 92 146 LYS B CA 1
ATOM 2487 C C . LYS B 1 146 ? 17.531 -21.578 -3.145 1 92 146 LYS B C 1
ATOM 2489 O O . LYS B 1 146 ? 18.266 -20.812 -3.781 1 92 146 LYS B O 1
ATOM 2494 N N . HIS B 1 147 ? 16.359 -21.797 -3.438 1 97.56 147 HIS B N 1
ATOM 2495 C CA . HIS B 1 147 ? 15.633 -21.062 -4.465 1 97.56 147 HIS B CA 1
ATOM 2496 C C . HIS B 1 147 ? 14.344 -20.469 -3.914 1 97.56 147 HIS B C 1
ATOM 2498 O O . HIS B 1 147 ? 13.328 -21.172 -3.809 1 97.56 147 HIS B O 1
ATO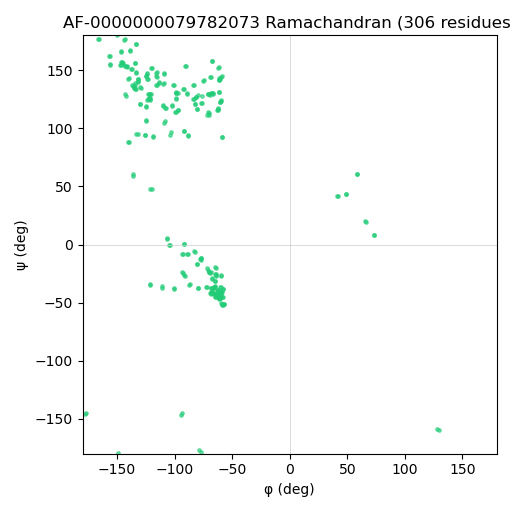M 2504 N N . GLU B 1 148 ? 14.414 -19.203 -3.475 1 97.94 148 GLU B N 1
ATOM 2505 C CA . GLU B 1 148 ? 13.242 -18.578 -2.871 1 97.94 148 GLU B CA 1
ATOM 2506 C C . GLU B 1 148 ? 13.141 -17.109 -3.248 1 97.94 148 GLU B C 1
ATOM 2508 O O . GLU B 1 148 ? 14.148 -16.484 -3.592 1 97.94 148 GLU B O 1
ATOM 2513 N N . VAL B 1 149 ? 12 -16.625 -3.246 1 98.25 149 VAL B N 1
ATOM 2514 C CA . VAL B 1 149 ? 11.75 -15.227 -3.59 1 98.25 149 VAL B CA 1
ATOM 2515 C C . VAL B 1 149 ? 10.812 -14.602 -2.562 1 98.25 149 VAL B C 1
ATOM 2517 O O . VAL B 1 149 ? 9.977 -15.289 -1.975 1 98.25 149 VAL B O 1
ATOM 2520 N N . PHE B 1 150 ? 10.969 -13.297 -2.289 1 96.31 150 PHE B N 1
ATOM 2521 C CA . PHE B 1 150 ? 10.117 -12.461 -1.46 1 96.31 150 PHE B CA 1
ATOM 2522 C C . PHE B 1 150 ? 9.57 -11.289 -2.264 1 96.31 150 PHE B C 1
ATOM 2524 O O . PHE B 1 150 ? 10.328 -10.555 -2.902 1 96.31 150 PHE B O 1
ATOM 2531 N N . VAL B 1 151 ? 8.312 -11.195 -2.25 1 96.44 151 VAL B N 1
ATOM 2532 C CA . VAL B 1 151 ? 7.668 -10.117 -2.992 1 96.44 151 VAL B CA 1
ATOM 2533 C C . VAL B 1 151 ? 6.547 -9.508 -2.15 1 96.44 151 VAL B C 1
ATOM 2535 O O . VAL B 1 151 ? 5.781 -10.234 -1.51 1 96.44 151 VAL B O 1
ATOM 2538 N N . ILE B 1 152 ? 6.453 -8.219 -2.141 1 91.06 152 ILE B N 1
ATOM 2539 C CA . ILE B 1 152 ? 5.352 -7.523 -1.485 1 91.06 152 ILE B CA 1
ATOM 2540 C C . ILE B 1 152 ? 4.301 -7.125 -2.521 1 91.06 152 ILE B C 1
ATOM 2542 O O . ILE B 1 152 ? 4.641 -6.617 -3.594 1 91.06 152 ILE B O 1
ATOM 2546 N N . VAL B 1 153 ? 3.088 -7.465 -2.197 1 91.69 153 VAL B N 1
ATOM 2547 C CA . VAL B 1 153 ? 1.986 -7.062 -3.066 1 91.69 153 VAL B CA 1
ATOM 2548 C C . VAL B 1 153 ? 1.063 -6.102 -2.322 1 91.69 153 VAL B C 1
ATOM 2550 O O . VAL B 1 153 ? 0.878 -6.223 -1.108 1 91.69 153 VAL B O 1
ATOM 2553 N N . ASP B 1 154 ? 0.58 -5.203 -3.041 1 85 154 ASP B N 1
ATOM 2554 C CA . ASP B 1 154 ? -0.385 -4.242 -2.516 1 85 154 ASP B CA 1
ATOM 2555 C C . ASP B 1 154 ? -1.8 -4.82 -2.537 1 85 154 ASP B C 1
ATOM 2557 O O . ASP B 1 154 ? -2.232 -5.379 -3.547 1 85 154 ASP B O 1
ATOM 2561 N N . ILE B 1 155 ? -2.461 -4.816 -1.378 1 84 155 ILE B N 1
ATOM 2562 C CA . ILE B 1 155 ? -3.799 -5.395 -1.328 1 84 155 ILE B CA 1
ATOM 2563 C C . ILE B 1 155 ? -4.824 -4.301 -1.051 1 84 155 ILE B C 1
ATOM 2565 O O . ILE B 1 155 ? -4.5 -3.275 -0.448 1 84 155 ILE B O 1
#

Sequence (310 aa):
MTTDIEGDIPQIPEQHYEHLDHTADVQIHAWGKDIREAFEQAAMGMFSYMTTDYNSVDIKQTYEIEAEGSDMENLLFRFLDEWLFAFSADDFFFPRIIKITDFDKNNFRIKSVGYGEPFNLNKHPQGTEVKAITYSNMQIYDKDNKHEVFVIVDIMTTDIEGDIPQIPEQHYEHLDHTADVQIHAWGKDIREAFEQAAMGMFSYMTTDYNSVDIKQTYEIEAEGSDMENLLFRFLDEWLFAFSADDFFFPRIIKITDFDKNNFRIKSVGYGEPFNLNKHPQGTEVKAITYSNMQIYDKDNKHEVFVIVDI

Secondary structure (DSSP, 8-state):
-EEE--SPPPPPPP--EEEEEE--EEEEEEE-SSHHHHHHHHHHHHHHHTBS-GGG----EEEEEEEE-SSHHHHHHHHHHHHHHHHHSTT-EEEEEEEEEEEETTTTEEEEEEEEEE--TTTS-B-PPP-EEEEEEEEEEEETTEEEEEEEEE-/-EEE--SPPPPPPP--EEEEEE--EEEEEEE-SSHHHHHHHHHHHHHHHTBS-GGG----EEEEEEEE-SSHHHHHHHHHHHHHHHHHSTT-EEEEEEEEEEEETTTTEEEEEEEEEE--TTTS-B-PPP-EEEEEEEEEEEETTEEEEEEEEE-

Radius of gyration: 23.75 Å; Cα contacts (8 Å, |Δi|>4): 735; chains: 2; bounding box: 45×72×46 Å

Nearest PDB structures (foldseek):
  8btx-assembly1_A  TM=9.405E-01  e=1.555E-19  Homo sapiens
  8odp-assembly2_D  TM=9.370E-01  e=1.656E-19  Homo sapiens
  5yzl-assembly1_B  TM=9.183E-01  e=4.251E-19  Homo sapiens
  5yzj-assembly1_B  TM=8.905E-01  e=2.983E-18  Homo sapiens
  4n2p-assembly1_A  TM=8.606E-01  e=1.824E-12  Pyrococcus horikoshii OT3

pLDDT: mean 92.79, std 7.17, range [61.47, 98.81]

Foldseek 3Di:
DDDDDDDDDDDDDDDDDDDDDDPQKDKDKFWDQAQQRRLQRSLLSQLCQFFVCLVLWDFDDKDKDKFAAPAQLRLSQRSSVRSLCVCVDPFVWRFSGKHWPDADRPRSMTMIMGTTHHDDVVRTHGHDDFDHWDSPPWDFDGDDSTGMIMTMTGD/DDDDDDDDDDDDDDDDDDDDDDPQKDKDKFWDQAQQRRLQRSLLSQLCQFFVDLVLWDFDDKDKDKFAAPAQLRLSQRSSVRSLCVCVDPFVWRFSGKHWPDADRPRSMTMIMGTTHHDDVVRTHGHDDFDHWDSPPWDFDGDDSTGMIMTMTGD

InterPro domains:
  IPR002804 Archease [PTHR12682] (14-155)
  IPR023572 Archease domain [PF01951] (17-155)
  IPR036820 Archease domain superfamily [G3DSA:3.55.10.10] (15-155)
  IPR036820 Archease domain superfamily [SSF69819] (15-155)